Protein AF-A0A3N5HTL4-F1 (afdb_monomer_lite)

Foldseek 3Di:
DDDDPPPPPFPAKDKFKDAAAPQCFRPPPRDHAACADPVFWTDKDFDPVFDKGFQLLLDLVHDYAWMFIKIAGADWDDDPRIITHRMMITGDTLPLRHLVLLLVLLVVLLVLLLVLLLVLCVVVVNNVLSVCLVPDDALVSNLVSLVPPDQPVPGLSSVLSVLSSQSSVCSNVSVSSSNLQSSLVSQCSSPVDPCSSSVSSNVSSVSCCVSSVNDSDDPRDD

Sequence (222 aa):
MPSATGDTGAEQPMRAWKFLDPGRIAPFGGHVWSAPSTSGPGAWVEPAGGVFACRLEDLPWWIRPELWEVELAGPVRMLPTQVAAARGRLLRRVLAWDEAVLRAYGMACAERARDRAVHAFLREDRQGEGDALRRTRSMLELYRTAQGMATDARTPSSNAVGYFAACALRAAQGEGAAAALHAADAVSVATGDPDAFARERQWQAAWIAGRCALSAEPVAVV

Radius of gyration: 21.3 Å; chains: 1; bounding box: 73×36×59 Å

Secondary structure (DSSP, 8-state):
-----------PPEEEEEEEBTTTB-TTT-PBPPPPBTTBPPPPB--TT-EEEB-GGGGGGS--SEEEEEEEESSPEEETTEEEESEEEEEEE-TT--HHHHHHHHHHHHHHHHHHHHHHHHHTT-HHHHHHHHH--SHHHHHHHHHTS---TTSHHHHHHHHHHHHHHHHHTT-HHHHHHHHHHHHHHHH--TTHHHHHHHHHHHHHHHHHT--SS-----

Structure (mmCIF, N/CA/C/O backbone):
data_AF-A0A3N5HTL4-F1
#
_entry.id   AF-A0A3N5HTL4-F1
#
loop_
_atom_site.group_PDB
_atom_site.id
_atom_site.type_symbol
_atom_site.label_atom_id
_atom_site.label_alt_id
_atom_site.label_comp_id
_atom_site.label_asym_id
_atom_site.label_entity_id
_atom_site.label_seq_id
_atom_site.pdbx_PDB_ins_code
_atom_site.Cartn_x
_atom_site.Cartn_y
_atom_site.Cartn_z
_atom_site.occupancy
_atom_site.B_iso_or_equiv
_atom_site.auth_seq_id
_atom_site.auth_comp_id
_atom_site.auth_asym_id
_atom_site.auth_atom_id
_atom_site.pdbx_PDB_model_num
ATOM 1 N N . MET A 1 1 ? 51.965 -23.586 -16.717 1.00 40.78 1 MET A N 1
ATOM 2 C CA . MET A 1 1 ? 50.877 -22.936 -17.477 1.00 40.78 1 MET A CA 1
ATOM 3 C C . MET A 1 1 ? 49.571 -23.649 -17.144 1.00 40.78 1 MET A C 1
ATOM 5 O O . MET A 1 1 ? 49.255 -24.623 -17.816 1.00 40.78 1 MET A O 1
ATOM 9 N N . PRO A 1 2 ? 48.854 -23.274 -16.072 1.00 36.16 2 PRO A N 1
ATOM 10 C CA . PRO A 1 2 ? 47.524 -23.811 -15.829 1.00 36.16 2 PRO A CA 1
ATOM 11 C C . PRO A 1 2 ? 46.512 -23.006 -16.650 1.00 36.16 2 PRO A C 1
ATOM 13 O O . PRO A 1 2 ? 46.427 -21.786 -16.520 1.00 36.16 2 PRO A O 1
ATOM 16 N N . SER A 1 3 ? 45.793 -23.702 -17.527 1.00 38.78 3 SER A N 1
ATOM 17 C CA . SER A 1 3 ? 44.681 -23.146 -18.295 1.00 38.78 3 SER A CA 1
ATOM 18 C C . SER A 1 3 ? 43.528 -22.818 -17.353 1.00 38.78 3 SER A C 1
ATOM 20 O O . SER A 1 3 ? 43.113 -23.655 -16.554 1.00 38.78 3 SER A O 1
ATOM 22 N N . ALA A 1 4 ? 43.036 -21.587 -17.451 1.00 42.69 4 ALA A N 1
ATOM 23 C CA . ALA A 1 4 ? 41.887 -21.095 -16.717 1.00 42.69 4 ALA A CA 1
ATOM 24 C C . ALA A 1 4 ? 40.604 -21.768 -17.226 1.00 42.69 4 ALA A C 1
ATOM 26 O O . ALA A 1 4 ? 40.061 -21.398 -18.263 1.00 42.69 4 ALA A O 1
ATOM 27 N N . THR A 1 5 ? 40.087 -22.728 -16.467 1.00 48.19 5 THR A N 1
ATOM 28 C CA . THR A 1 5 ? 38.648 -23.002 -16.423 1.00 48.19 5 THR A CA 1
ATOM 29 C C . THR A 1 5 ? 37.997 -21.899 -15.593 1.00 48.19 5 THR A C 1
ATOM 31 O O . THR A 1 5 ? 37.831 -22.030 -14.383 1.00 48.19 5 THR A O 1
ATOM 34 N N . GLY A 1 6 ? 37.718 -20.768 -16.241 1.00 38.94 6 GLY A N 1
ATOM 35 C CA . GLY A 1 6 ? 36.879 -19.708 -15.695 1.00 38.94 6 GLY A CA 1
ATOM 36 C C . GLY A 1 6 ? 35.420 -20.070 -15.921 1.00 38.94 6 GLY A C 1
ATOM 37 O O . GLY A 1 6 ? 34.880 -19.824 -16.996 1.00 38.94 6 GLY A O 1
ATOM 38 N N . ASP A 1 7 ? 34.831 -20.699 -14.912 1.00 41.44 7 ASP A N 1
ATOM 39 C CA . ASP A 1 7 ? 33.395 -20.869 -14.726 1.00 41.44 7 ASP A CA 1
ATOM 40 C C . ASP A 1 7 ? 32.661 -19.564 -15.081 1.00 41.44 7 ASP A C 1
ATOM 42 O O . ASP A 1 7 ? 32.698 -18.581 -14.342 1.00 41.44 7 ASP A O 1
ATOM 46 N N . THR A 1 8 ? 32.051 -19.518 -16.267 1.00 43.50 8 THR A N 1
ATOM 47 C CA . THR A 1 8 ? 31.141 -18.434 -16.648 1.00 43.50 8 THR A CA 1
ATOM 48 C C . THR A 1 8 ? 29.758 -18.860 -16.186 1.00 43.50 8 THR A C 1
ATOM 50 O O . THR A 1 8 ? 28.884 -19.168 -16.994 1.00 43.50 8 THR A O 1
ATOM 53 N N . GLY A 1 9 ? 29.584 -18.952 -14.867 1.00 39.31 9 GLY A N 1
ATOM 54 C CA . GLY A 1 9 ? 28.274 -19.091 -14.257 1.00 39.31 9 GLY A CA 1
ATOM 55 C C . GLY A 1 9 ? 27.473 -17.853 -14.629 1.00 39.31 9 GLY A C 1
ATOM 56 O O . GLY A 1 9 ? 27.608 -16.813 -13.992 1.00 39.31 9 GLY A O 1
ATOM 57 N N . ALA A 1 10 ? 26.712 -17.924 -15.722 1.00 48.22 10 ALA A N 1
ATOM 58 C CA . ALA A 1 10 ? 25.805 -16.862 -16.109 1.00 48.22 10 ALA A CA 1
ATOM 59 C C . ALA A 1 10 ? 24.838 -16.664 -14.940 1.00 48.22 10 ALA A C 1
ATOM 61 O O . ALA A 1 10 ? 24.000 -17.530 -14.678 1.00 48.22 10 ALA A O 1
ATOM 62 N N . GLU A 1 11 ? 25.004 -15.569 -14.195 1.00 63.97 11 GLU A N 1
ATOM 63 C CA . GLU A 1 11 ? 24.063 -15.184 -13.149 1.00 63.97 11 GLU A CA 1
ATOM 64 C C . GLU A 1 11 ? 22.675 -15.137 -13.788 1.00 63.97 11 GLU A C 1
ATOM 66 O O . GLU A 1 11 ? 22.417 -14.327 -14.684 1.00 63.97 11 GLU A O 1
ATOM 71 N N . GLN A 1 12 ? 21.809 -16.070 -13.389 1.00 71.88 12 GLN A N 1
ATOM 72 C CA . GLN A 1 12 ? 20.475 -16.163 -13.962 1.00 71.88 12 GLN A CA 1
ATOM 73 C C . GLN A 1 12 ? 19.715 -14.872 -13.647 1.00 71.88 12 GLN A C 1
ATOM 75 O O . GLN A 1 12 ? 19.697 -14.445 -12.487 1.00 71.88 12 GLN A O 1
ATOM 80 N N . PRO A 1 13 ? 19.090 -14.240 -14.654 1.00 83.25 13 PRO A N 1
ATOM 81 C CA . PRO A 1 13 ? 18.329 -13.029 -14.423 1.00 83.25 13 PRO A CA 1
ATOM 82 C C . PRO A 1 13 ? 17.159 -13.303 -13.471 1.00 83.25 13 PRO A C 1
ATOM 84 O O . PRO A 1 13 ? 16.471 -14.320 -13.570 1.00 83.25 13 PRO A O 1
ATOM 8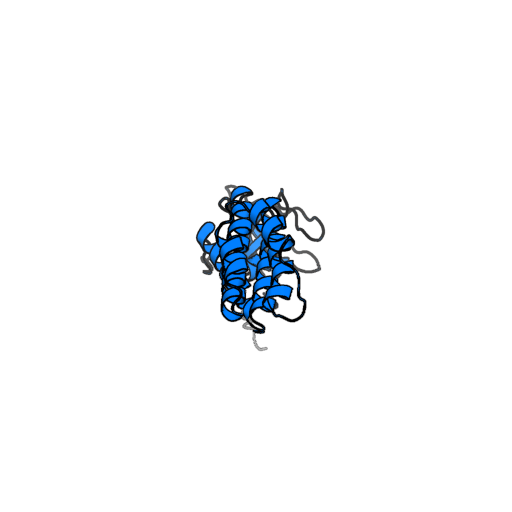7 N N . MET A 1 14 ? 16.921 -12.378 -12.542 1.00 92.88 14 MET A N 1
ATOM 88 C CA . MET A 1 14 ? 15.838 -12.483 -11.565 1.00 92.88 14 MET A CA 1
ATOM 89 C C . MET A 1 14 ? 14.602 -11.734 -12.063 1.00 92.88 14 MET A C 1
ATOM 91 O O . MET A 1 14 ? 14.685 -10.560 -12.428 1.00 92.88 14 MET A O 1
ATOM 95 N N . ARG A 1 15 ? 13.434 -12.381 -12.002 1.00 94.81 15 ARG A N 1
ATOM 96 C CA . ARG A 1 15 ? 12.141 -11.701 -12.168 1.00 94.81 15 ARG A CA 1
ATOM 97 C C . ARG A 1 15 ? 11.717 -11.058 -10.852 1.00 94.81 15 ARG A C 1
ATOM 99 O O . ARG A 1 15 ? 11.824 -11.666 -9.790 1.00 94.81 15 ARG A O 1
ATOM 106 N N . ALA A 1 16 ? 11.248 -9.822 -10.932 1.00 96.62 16 ALA A N 1
ATOM 107 C CA . ALA A 1 16 ? 10.790 -9.038 -9.793 1.00 96.62 16 ALA A CA 1
ATOM 108 C C . ALA A 1 16 ? 9.661 -8.089 -10.217 1.00 96.62 16 ALA A C 1
ATOM 110 O O . ALA A 1 16 ? 9.250 -8.051 -11.380 1.00 96.62 16 ALA A O 1
ATOM 111 N N . TRP A 1 17 ? 9.172 -7.291 -9.273 1.00 97.94 17 TRP A N 1
ATOM 112 C CA . TRP A 1 17 ? 8.108 -6.321 -9.509 1.00 97.94 17 TRP A CA 1
ATOM 113 C C . TRP A 1 17 ? 8.602 -4.896 -9.329 1.00 97.94 17 TRP A C 1
ATOM 115 O O . TRP A 1 17 ? 9.456 -4.625 -8.494 1.00 97.94 17 TRP A O 1
ATOM 125 N N . LYS A 1 18 ? 8.062 -3.950 -10.087 1.00 97.38 18 LYS A N 1
ATOM 126 C CA . LYS A 1 18 ? 8.426 -2.543 -9.951 1.00 97.38 18 LYS A CA 1
ATOM 127 C C . LYS A 1 18 ? 7.205 -1.655 -10.044 1.00 97.38 18 LYS A C 1
ATOM 129 O O . LYS A 1 18 ? 6.473 -1.692 -11.029 1.00 97.38 18 LYS A O 1
ATOM 134 N N . PHE A 1 19 ? 7.042 -0.814 -9.036 1.00 98.06 19 PHE A N 1
ATOM 135 C CA . PHE A 1 19 ? 6.104 0.290 -9.084 1.00 98.06 19 PHE A CA 1
ATOM 136 C C . PHE A 1 19 ? 6.732 1.516 -9.753 1.00 98.06 19 PHE A C 1
ATOM 138 O O . PHE A 1 19 ? 7.886 1.865 -9.484 1.00 98.06 19 PHE A O 1
ATOM 145 N N . LEU A 1 20 ? 5.966 2.155 -10.633 1.00 98.06 20 LEU A N 1
ATOM 146 C CA . LEU A 1 20 ? 6.330 3.349 -11.389 1.00 98.06 20 LEU A CA 1
ATOM 147 C C . LEU A 1 20 ? 5.195 4.375 -11.332 1.00 98.06 20 LEU A C 1
ATOM 149 O O . LEU A 1 20 ? 4.023 4.037 -11.136 1.00 98.06 20 LEU A O 1
ATOM 153 N N . ASP A 1 21 ? 5.557 5.636 -11.529 1.00 97.69 21 ASP A N 1
ATOM 154 C CA . ASP A 1 21 ? 4.596 6.698 -11.803 1.00 97.69 21 ASP A CA 1
ATOM 155 C C . ASP A 1 21 ? 4.042 6.572 -13.235 1.00 97.69 21 ASP A C 1
ATOM 157 O O . ASP A 1 21 ? 4.654 5.895 -14.077 1.00 97.69 21 ASP A O 1
ATOM 161 N N . PRO A 1 22 ? 2.882 7.199 -13.532 1.00 97.12 22 PRO A N 1
ATOM 162 C CA . PRO A 1 22 ? 2.250 7.119 -14.843 1.00 97.12 22 PRO A CA 1
ATOM 163 C C . PRO A 1 22 ? 3.223 7.414 -15.985 1.00 97.12 22 PRO A C 1
ATOM 165 O O . PRO A 1 22 ? 3.941 8.411 -15.966 1.00 97.12 22 PRO A O 1
ATOM 168 N N . GLY A 1 23 ? 3.235 6.540 -16.992 1.00 97.19 23 GLY A N 1
ATOM 169 C CA . GLY A 1 23 ? 4.149 6.665 -18.127 1.00 97.19 23 GLY A CA 1
ATOM 170 C C . GLY A 1 23 ? 5.514 6.006 -17.918 1.00 97.19 23 GLY A C 1
ATOM 171 O O . GLY A 1 23 ? 6.463 6.384 -18.603 1.00 97.19 23 GLY A O 1
ATOM 172 N N . ARG A 1 24 ? 5.609 4.991 -17.044 1.00 97.31 24 ARG A N 1
ATOM 173 C CA . ARG A 1 24 ? 6.841 4.229 -16.749 1.00 97.31 24 ARG A CA 1
ATOM 174 C C . ARG A 1 24 ? 7.949 5.073 -16.119 1.00 97.31 24 ARG A C 1
ATOM 176 O O . ARG A 1 24 ? 9.135 4.857 -16.382 1.00 97.31 24 ARG A O 1
ATOM 183 N N . ILE A 1 25 ? 7.568 6.047 -15.306 1.00 97.69 25 ILE A N 1
ATOM 184 C CA . ILE A 1 25 ? 8.507 6.996 -14.716 1.00 97.69 25 ILE A CA 1
ATOM 185 C C . ILE A 1 25 ? 8.998 6.444 -13.378 1.00 97.69 25 ILE A C 1
ATOM 187 O O . ILE A 1 25 ? 8.207 6.081 -12.507 1.00 97.69 25 ILE A O 1
ATOM 191 N N . ALA A 1 26 ? 10.316 6.355 -13.206 1.00 93.75 26 ALA A N 1
ATOM 192 C CA . ALA A 1 26 ? 10.912 5.978 -11.934 1.00 93.75 26 ALA A CA 1
ATOM 193 C C . ALA A 1 26 ? 10.566 7.036 -10.870 1.00 93.75 26 ALA A C 1
ATOM 195 O O . ALA A 1 26 ? 10.863 8.214 -11.083 1.00 93.75 26 ALA A O 1
ATOM 196 N N . PRO A 1 27 ? 10.002 6.637 -9.712 1.00 88.38 27 PRO A N 1
ATOM 197 C CA . PRO A 1 27 ? 9.523 7.586 -8.703 1.00 88.38 27 PRO A CA 1
ATOM 198 C C . PRO A 1 27 ? 10.649 8.422 -8.087 1.00 88.38 27 PRO A C 1
ATOM 200 O O . PRO A 1 27 ? 10.416 9.512 -7.572 1.00 88.38 27 PRO A O 1
ATOM 203 N N . PHE A 1 28 ? 11.883 7.922 -8.174 1.00 85.62 28 PHE A N 1
ATOM 204 C CA . PHE A 1 28 ? 13.094 8.641 -7.811 1.00 85.62 28 PHE A CA 1
ATOM 205 C C . PHE A 1 28 ? 13.915 8.887 -9.077 1.00 85.62 28 PHE A C 1
ATOM 207 O O . PHE A 1 28 ? 14.184 7.962 -9.844 1.00 85.62 28 PHE A O 1
ATOM 214 N N . GLY A 1 29 ? 14.292 10.144 -9.308 1.00 82.62 29 GLY A N 1
ATOM 215 C CA . GLY A 1 29 ? 15.116 10.555 -10.449 1.00 82.62 29 GLY A CA 1
ATOM 216 C C . GLY A 1 29 ? 14.370 10.746 -11.775 1.00 82.62 29 GLY A C 1
ATOM 217 O O . GLY A 1 29 ? 14.971 11.252 -12.715 1.00 82.62 29 GLY A O 1
ATOM 218 N N . GLY A 1 30 ? 13.086 10.377 -11.877 1.00 89.50 30 GLY A N 1
ATOM 219 C CA . GLY A 1 30 ? 12.241 10.707 -13.034 1.00 89.50 30 GLY A CA 1
ATOM 220 C C . GLY A 1 30 ? 12.604 9.988 -14.340 1.00 89.50 30 GLY A C 1
ATOM 221 O O . GLY A 1 30 ? 12.120 10.364 -15.405 1.00 89.50 30 GLY A O 1
ATOM 222 N N . HIS A 1 31 ? 13.455 8.960 -14.286 1.00 92.88 31 HIS A N 1
ATOM 223 C CA . HIS A 1 31 ? 13.869 8.216 -15.473 1.00 92.88 31 HIS A CA 1
ATOM 224 C C . HIS A 1 31 ? 12.683 7.483 -16.113 1.00 92.88 31 HIS A C 1
ATOM 226 O O . HIS A 1 31 ? 11.993 6.711 -15.444 1.00 92.88 31 HIS A O 1
ATOM 232 N N . VAL A 1 32 ? 12.476 7.685 -17.414 1.00 96.69 32 VAL A N 1
ATOM 233 C CA . VAL A 1 32 ? 11.422 7.014 -18.181 1.00 96.69 32 VAL A CA 1
ATOM 234 C C . VAL A 1 32 ? 11.943 5.678 -18.691 1.00 96.69 32 VAL A C 1
ATOM 236 O O . VAL A 1 32 ? 12.852 5.630 -19.516 1.00 96.69 32 VAL A O 1
ATOM 239 N N . TRP A 1 33 ? 11.345 4.584 -18.233 1.00 97.25 33 TRP A N 1
ATOM 240 C CA . TRP A 1 33 ? 11.730 3.252 -18.676 1.00 97.25 33 TRP A CA 1
ATOM 241 C C . TRP A 1 33 ? 11.218 2.964 -20.090 1.00 97.25 33 TRP A C 1
ATOM 243 O O . TRP A 1 33 ? 10.085 3.303 -20.460 1.00 97.25 33 TRP A O 1
ATOM 253 N N . SER A 1 34 ? 12.053 2.273 -20.867 1.00 96.44 34 SER A N 1
ATOM 254 C CA . SER A 1 34 ? 11.677 1.782 -22.191 1.00 96.44 34 SER A CA 1
ATOM 255 C C . SER A 1 34 ? 10.550 0.758 -22.068 1.00 96.44 34 SER A C 1
ATOM 257 O O . SER A 1 34 ? 10.656 -0.207 -21.309 1.00 96.44 34 SER A O 1
ATOM 259 N N . ALA A 1 35 ? 9.460 0.976 -22.804 1.00 93.50 35 ALA A N 1
ATOM 260 C CA . ALA A 1 35 ? 8.343 0.043 -22.833 1.00 93.50 35 ALA A CA 1
ATOM 261 C C . ALA A 1 35 ? 8.744 -1.262 -23.546 1.00 93.50 35 ALA A C 1
ATOM 263 O O . ALA A 1 35 ? 9.518 -1.206 -24.505 1.00 93.50 35 ALA A O 1
ATOM 264 N N . PRO A 1 36 ? 8.203 -2.417 -23.126 1.00 95.06 36 PRO A N 1
ATOM 265 C CA . PRO A 1 36 ? 8.249 -3.619 -23.946 1.00 95.06 36 PRO A CA 1
ATOM 266 C C . PRO A 1 36 ? 7.430 -3.416 -25.228 1.00 95.06 36 PRO A C 1
ATOM 268 O O . PRO A 1 36 ? 6.462 -2.648 -25.252 1.00 95.06 36 PRO A O 1
ATOM 271 N N . SER A 1 37 ? 7.815 -4.116 -26.288 1.00 92.06 37 SER A N 1
ATOM 272 C CA . SER A 1 37 ? 7.103 -4.165 -27.563 1.00 92.06 37 SER A CA 1
ATOM 273 C C . SER A 1 37 ? 6.461 -5.541 -27.759 1.00 92.06 37 SER A C 1
ATOM 275 O O . SER A 1 37 ? 6.678 -6.477 -26.992 1.00 92.06 37 SER A O 1
ATOM 277 N N . THR A 1 38 ? 5.708 -5.704 -28.847 1.00 86.44 38 THR A N 1
ATOM 278 C CA . THR A 1 38 ? 5.240 -7.028 -29.288 1.00 86.44 38 THR A CA 1
ATOM 279 C C . THR A 1 38 ? 6.388 -7.982 -29.628 1.00 86.44 38 THR A C 1
ATOM 281 O O . THR A 1 38 ? 6.180 -9.190 -29.658 1.00 86.44 38 THR A O 1
ATOM 284 N N . SER A 1 39 ? 7.585 -7.453 -29.899 1.00 85.50 39 SER A N 1
ATOM 285 C CA . SER A 1 39 ? 8.780 -8.222 -30.249 1.00 85.50 39 SER A CA 1
ATOM 286 C C . SER A 1 39 ? 9.688 -8.537 -29.059 1.00 85.50 39 SER A C 1
ATOM 288 O O . SER A 1 39 ? 10.664 -9.261 -29.241 1.00 85.50 39 SER A O 1
ATOM 290 N N . GLY A 1 40 ? 9.393 -8.034 -27.854 1.00 92.62 40 GLY A N 1
ATOM 291 C CA . GLY A 1 40 ? 10.130 -8.425 -26.657 1.00 92.62 40 GLY A CA 1
ATOM 292 C C . GLY A 1 40 ? 10.163 -7.395 -25.524 1.00 92.62 40 GLY A C 1
ATOM 293 O O . GLY A 1 40 ? 9.456 -6.385 -25.553 1.00 92.62 40 GLY A O 1
ATOM 294 N N . PRO A 1 41 ? 10.996 -7.661 -24.502 1.00 96.12 41 PRO A N 1
ATOM 295 C CA . PRO A 1 41 ? 11.207 -6.773 -23.363 1.00 96.12 41 PRO A CA 1
ATOM 296 C C . PRO A 1 41 ? 11.676 -5.367 -23.750 1.00 96.12 41 PRO A C 1
ATOM 298 O O . PRO A 1 41 ? 12.250 -5.156 -24.818 1.00 96.12 41 PRO A O 1
ATOM 301 N N . GLY A 1 42 ? 11.508 -4.416 -22.831 1.00 96.62 42 GLY A N 1
ATOM 302 C CA . GLY A 1 42 ? 12.097 -3.085 -22.964 1.00 96.62 42 GLY A CA 1
ATOM 303 C C . GLY A 1 42 ? 13.631 -3.118 -22.967 1.00 96.62 42 GLY A C 1
ATOM 304 O O . GLY A 1 42 ? 14.261 -4.125 -22.635 1.00 96.62 42 GLY A O 1
ATOM 305 N N . ALA A 1 43 ? 14.254 -1.992 -23.316 1.00 96.81 43 ALA A N 1
ATOM 306 C CA . ALA A 1 43 ? 15.705 -1.855 -23.229 1.00 96.81 43 ALA A CA 1
ATOM 307 C C . ALA A 1 43 ? 16.198 -1.964 -21.775 1.00 96.81 43 ALA A C 1
ATOM 309 O O . ALA A 1 43 ? 15.524 -1.518 -20.840 1.00 96.81 43 ALA A O 1
ATOM 310 N N . TRP A 1 44 ? 17.390 -2.537 -21.603 1.00 96.44 44 TRP A N 1
ATOM 311 C CA . TRP A 1 44 ? 18.097 -2.535 -20.324 1.00 96.44 44 TRP A CA 1
ATOM 312 C C . TRP A 1 44 ? 18.442 -1.109 -19.899 1.00 96.44 44 TRP A C 1
ATOM 314 O O . TRP A 1 44 ? 18.906 -0.307 -20.708 1.00 96.44 44 TRP A O 1
ATOM 324 N N . VAL A 1 45 ? 18.253 -0.822 -18.615 1.00 95.00 45 VAL A N 1
ATOM 325 C CA . VAL A 1 45 ? 18.706 0.408 -17.967 1.00 95.00 45 VAL A CA 1
ATOM 326 C C . VAL A 1 45 ? 19.711 0.060 -16.876 1.00 95.00 45 VAL A C 1
ATOM 328 O O . VAL A 1 45 ? 19.503 -0.889 -16.120 1.00 95.00 45 VAL A O 1
ATOM 331 N N . GLU A 1 46 ? 20.791 0.833 -16.796 1.00 95.12 46 GLU A N 1
ATOM 332 C CA . GLU A 1 46 ? 21.912 0.619 -15.872 1.00 95.12 46 GLU A CA 1
ATOM 333 C C . GLU A 1 46 ? 22.337 1.962 -15.256 1.00 95.12 46 GLU A C 1
ATOM 335 O O . GLU A 1 46 ? 23.315 2.583 -15.674 1.00 95.12 46 GLU A O 1
ATOM 340 N N . PRO A 1 47 ? 21.540 2.504 -14.323 1.00 91.75 47 PRO A N 1
ATOM 341 C CA . PRO A 1 47 ? 21.889 3.742 -13.640 1.00 91.75 47 PRO A CA 1
ATOM 342 C C . PRO A 1 47 ? 23.054 3.510 -12.665 1.00 91.75 47 PRO A C 1
ATOM 344 O O . PRO A 1 47 ? 23.178 2.438 -12.081 1.00 91.75 47 PRO A O 1
ATOM 347 N N . ALA A 1 48 ? 23.857 4.545 -12.395 1.00 88.38 48 ALA A N 1
ATOM 348 C CA . ALA A 1 48 ? 25.027 4.448 -11.509 1.00 88.38 48 ALA A CA 1
ATOM 349 C C . ALA A 1 48 ? 24.710 3.943 -10.081 1.00 88.38 48 ALA A C 1
ATOM 351 O O . ALA A 1 48 ? 25.561 3.342 -9.434 1.00 88.38 48 ALA A O 1
ATOM 352 N N . GLY A 1 49 ? 23.486 4.174 -9.586 1.00 88.31 49 GLY A N 1
ATOM 353 C CA . GLY A 1 49 ? 23.013 3.681 -8.283 1.00 88.31 49 GLY A CA 1
ATOM 354 C C . GLY A 1 49 ? 22.383 2.282 -8.309 1.00 88.31 49 GLY A C 1
ATOM 355 O O . GLY A 1 49 ? 21.944 1.797 -7.266 1.00 88.31 49 GLY A O 1
ATOM 356 N N . GLY A 1 50 ? 22.318 1.647 -9.481 1.00 92.81 50 GLY A N 1
ATOM 357 C CA . GLY A 1 50 ? 21.629 0.383 -9.708 1.00 92.81 50 GLY A CA 1
ATOM 358 C C . GLY A 1 50 ? 20.108 0.512 -9.834 1.00 92.81 50 GLY A C 1
ATOM 359 O O . GLY A 1 50 ? 19.495 1.561 -9.616 1.00 92.81 50 GLY A O 1
ATOM 360 N N . VAL A 1 51 ? 19.485 -0.597 -10.215 1.00 95.31 51 VAL A N 1
ATOM 361 C CA . VAL A 1 51 ? 18.036 -0.754 -10.310 1.00 95.31 51 VAL A CA 1
ATOM 362 C C . VAL A 1 51 ? 17.495 -1.348 -9.020 1.00 95.31 51 VAL A C 1
ATOM 364 O O . VAL A 1 51 ? 17.961 -2.390 -8.572 1.00 95.31 51 VAL A O 1
ATOM 367 N N . PHE A 1 52 ? 16.443 -0.727 -8.485 1.00 95.94 52 PHE A N 1
ATOM 368 C CA . PHE A 1 52 ? 15.659 -1.261 -7.372 1.00 95.94 52 PHE A CA 1
ATOM 369 C C . PHE A 1 52 ? 14.323 -1.823 -7.853 1.00 95.94 52 PHE A C 1
ATOM 371 O O . PHE A 1 52 ? 13.661 -1.218 -8.706 1.00 95.94 52 PHE A O 1
ATOM 378 N N . ALA A 1 53 ? 13.917 -2.950 -7.286 1.00 96.88 53 ALA A N 1
ATOM 379 C CA . ALA A 1 53 ? 12.637 -3.606 -7.526 1.00 96.88 53 ALA A CA 1
ATOM 380 C C . ALA A 1 53 ? 12.140 -4.264 -6.228 1.00 96.88 53 ALA A C 1
ATOM 382 O O . ALA A 1 53 ? 12.769 -4.155 -5.179 1.00 96.88 53 ALA A O 1
ATOM 383 N N . CYS A 1 54 ? 11.005 -4.939 -6.289 1.00 97.12 54 CYS A N 1
ATOM 384 C CA . CYS A 1 54 ? 10.311 -5.526 -5.157 1.00 97.12 54 CYS A CA 1
ATOM 385 C C . CYS A 1 54 ? 10.218 -7.040 -5.342 1.00 97.12 54 CYS A C 1
ATOM 387 O O . CYS A 1 54 ? 9.860 -7.517 -6.426 1.00 97.12 54 CYS A O 1
ATOM 389 N N . ARG A 1 55 ? 10.450 -7.788 -4.260 1.00 95.62 55 ARG A N 1
ATOM 390 C CA . ARG A 1 55 ? 9.836 -9.114 -4.115 1.00 95.62 55 ARG A CA 1
ATOM 391 C C . ARG A 1 55 ? 8.328 -8.944 -3.933 1.00 95.62 55 ARG A C 1
ATOM 393 O O . ARG A 1 55 ? 7.832 -7.832 -3.737 1.00 95.62 55 ARG A O 1
ATOM 400 N N . LEU A 1 56 ? 7.585 -10.044 -3.984 1.00 95.38 56 LEU A N 1
ATOM 401 C CA . LEU A 1 56 ? 6.140 -10.005 -3.767 1.00 95.38 56 LEU A CA 1
ATOM 402 C C . LEU A 1 56 ? 5.814 -9.466 -2.363 1.00 95.38 56 LEU A C 1
ATOM 404 O O . LEU A 1 56 ? 4.968 -8.583 -2.240 1.00 95.38 56 LEU A O 1
ATOM 408 N N . GLU A 1 57 ? 6.544 -9.902 -1.329 1.00 95.94 57 GLU A N 1
ATOM 409 C CA . GLU A 1 57 ? 6.378 -9.412 0.047 1.00 95.94 57 GLU A CA 1
ATOM 410 C C . GLU A 1 57 ? 6.730 -7.925 0.235 1.00 95.94 57 GLU A C 1
ATOM 412 O O . GLU A 1 57 ? 6.276 -7.296 1.191 1.00 95.94 57 GLU A O 1
ATOM 417 N N . ASP A 1 58 ? 7.497 -7.344 -0.691 1.00 97.44 58 ASP A N 1
ATOM 418 C CA . ASP A 1 58 ? 7.955 -5.956 -0.618 1.00 97.44 58 ASP A CA 1
ATOM 419 C C . ASP A 1 58 ? 6.974 -4.957 -1.251 1.00 97.44 58 ASP A C 1
ATOM 421 O O . ASP A 1 58 ? 7.095 -3.750 -1.034 1.00 97.44 58 ASP A O 1
ATOM 425 N N . LEU A 1 59 ? 6.002 -5.427 -2.043 1.00 97.88 59 LEU A N 1
ATOM 426 C CA . LEU A 1 59 ? 5.081 -4.570 -2.804 1.00 97.88 59 LEU A CA 1
ATOM 427 C C . LEU A 1 59 ? 4.434 -3.439 -1.973 1.00 97.88 59 LEU A C 1
ATOM 429 O O . LEU A 1 59 ? 4.416 -2.301 -2.453 1.00 97.88 59 LEU A O 1
ATOM 433 N N . PRO A 1 60 ? 3.951 -3.672 -0.733 1.00 98.19 60 PRO A N 1
ATOM 434 C CA . PRO A 1 60 ? 3.267 -2.643 0.056 1.00 98.19 60 PRO A CA 1
ATOM 435 C C . PRO A 1 60 ? 4.129 -1.439 0.446 1.00 98.19 60 PRO A C 1
ATOM 437 O O . PRO A 1 60 ? 3.583 -0.411 0.853 1.00 98.19 60 PRO A O 1
ATOM 440 N N . TRP A 1 61 ? 5.455 -1.550 0.341 1.00 96.94 61 TRP A N 1
ATOM 441 C CA . TRP A 1 61 ? 6.390 -0.469 0.659 1.00 96.94 61 TRP A CA 1
ATOM 442 C C . TRP A 1 61 ? 6.524 0.560 -0.463 1.00 96.94 61 TRP A C 1
ATOM 444 O O . TRP A 1 61 ? 6.900 1.700 -0.202 1.00 96.94 61 TRP A O 1
ATOM 454 N N . TRP A 1 62 ? 6.204 0.175 -1.700 1.00 96.88 62 TRP A N 1
ATOM 455 C CA . TRP A 1 62 ? 6.577 0.940 -2.894 1.00 96.88 62 TRP A CA 1
ATOM 456 C C . TRP A 1 62 ? 5.396 1.308 -3.784 1.00 96.88 62 TRP A C 1
ATOM 458 O O . TRP A 1 62 ? 5.605 1.652 -4.938 1.00 96.88 62 TRP A O 1
ATOM 468 N N . ILE A 1 63 ? 4.166 1.238 -3.278 1.00 97.62 63 ILE A N 1
ATOM 469 C CA . ILE A 1 63 ? 2.939 1.434 -4.060 1.00 97.62 63 ILE A CA 1
ATOM 470 C C . ILE A 1 63 ? 2.975 2.722 -4.902 1.00 97.62 63 ILE A C 1
ATOM 472 O O . ILE A 1 63 ? 3.113 3.824 -4.367 1.00 97.62 63 ILE A O 1
ATOM 476 N N . ARG A 1 64 ? 2.773 2.578 -6.219 1.00 97.31 64 ARG A N 1
ATOM 477 C CA . ARG A 1 64 ? 2.569 3.666 -7.197 1.00 97.31 64 ARG A CA 1
ATOM 478 C C . ARG A 1 64 ? 1.467 3.291 -8.205 1.00 97.31 64 ARG A C 1
ATOM 480 O O . ARG A 1 64 ? 1.005 2.145 -8.197 1.00 97.31 64 ARG A O 1
ATOM 487 N N . PRO A 1 65 ? 1.011 4.228 -9.061 1.00 97.31 65 PRO A N 1
ATOM 488 C CA . PRO A 1 65 ? -0.084 3.969 -9.998 1.00 97.31 65 PRO A CA 1
ATOM 489 C C . PRO A 1 65 ? 0.173 2.859 -11.025 1.00 97.31 65 PRO A C 1
ATOM 491 O O . PRO A 1 65 ? -0.782 2.233 -11.473 1.00 97.31 65 PRO A O 1
ATOM 494 N N . GLU A 1 66 ? 1.423 2.590 -11.411 1.00 98.12 66 GLU A N 1
ATOM 495 C CA . GLU A 1 66 ? 1.739 1.514 -12.355 1.00 98.12 66 GLU A CA 1
ATOM 496 C C . GLU A 1 66 ? 2.551 0.405 -11.693 1.00 98.12 66 GLU A C 1
ATOM 498 O O . GLU A 1 66 ? 3.589 0.676 -11.099 1.00 98.12 66 GLU A O 1
ATOM 503 N N . LEU A 1 67 ? 2.127 -0.849 -11.865 1.00 98.56 67 LEU A N 1
ATOM 504 C CA . LEU A 1 67 ? 2.887 -2.033 -11.472 1.00 98.56 67 LEU A CA 1
ATOM 505 C C . LEU A 1 67 ? 3.401 -2.758 -12.716 1.00 98.56 67 LEU A C 1
ATOM 507 O O . LEU A 1 67 ? 2.653 -3.018 -13.663 1.00 98.56 67 LEU A O 1
ATOM 511 N N . TRP A 1 68 ? 4.680 -3.102 -12.701 1.00 98.25 68 TRP A N 1
ATOM 512 C CA . TRP A 1 68 ? 5.376 -3.737 -13.807 1.00 98.25 68 TRP A CA 1
ATOM 513 C C . TRP A 1 68 ? 6.093 -4.993 -13.352 1.00 98.25 68 TRP A C 1
ATOM 515 O O . TRP A 1 68 ? 6.667 -5.035 -12.266 1.00 98.25 68 TRP A O 1
ATOM 525 N N . GLU A 1 69 ? 6.104 -5.992 -14.223 1.00 97.56 69 GLU A N 1
ATOM 526 C CA . GLU A 1 69 ? 7.081 -7.063 -14.145 1.00 97.56 69 GLU A CA 1
ATOM 527 C C . GLU A 1 69 ? 8.409 -6.585 -14.715 1.00 97.56 69 GLU A C 1
ATOM 529 O O . GLU A 1 69 ? 8.442 -5.974 -15.792 1.00 97.56 69 GLU A O 1
ATOM 534 N N . VAL A 1 70 ? 9.497 -6.885 -14.014 1.00 97.12 70 VAL A N 1
ATOM 535 C CA . VAL A 1 70 ? 10.846 -6.524 -14.434 1.00 97.12 70 VAL A CA 1
ATOM 536 C C . VAL A 1 70 ? 11.776 -7.718 -14.386 1.00 97.12 70 VAL A C 1
ATOM 538 O O . VAL A 1 70 ? 11.610 -8.635 -13.585 1.00 97.12 70 VAL A O 1
ATOM 541 N N . GLU A 1 71 ? 12.777 -7.666 -15.247 1.00 96.56 71 GLU A N 1
ATOM 542 C CA . GLU A 1 71 ? 13.924 -8.556 -15.204 1.00 96.56 71 GLU A CA 1
ATOM 543 C C . GLU A 1 71 ? 15.128 -7.781 -14.678 1.00 96.56 71 GLU A C 1
ATOM 545 O O . GLU A 1 71 ? 15.355 -6.641 -15.091 1.00 96.56 71 GLU A O 1
ATOM 550 N N . LEU A 1 72 ? 15.880 -8.394 -13.769 1.00 96.38 72 LEU A N 1
ATOM 551 C CA . LEU A 1 72 ? 17.099 -7.867 -13.168 1.00 96.38 72 LEU A CA 1
ATOM 552 C C . LEU A 1 72 ? 18.287 -8.731 -13.580 1.00 96.38 72 LEU A C 1
ATOM 554 O O . LEU A 1 72 ? 18.168 -9.953 -13.634 1.00 96.38 72 LEU A O 1
ATOM 558 N N . ALA A 1 73 ? 19.433 -8.104 -13.833 1.00 94.38 73 ALA A N 1
ATOM 559 C CA . ALA A 1 73 ? 20.657 -8.814 -14.188 1.00 94.38 73 ALA A CA 1
ATOM 560 C C . ALA A 1 73 ? 21.891 -8.232 -13.491 1.00 94.38 73 ALA A C 1
ATOM 562 O O . ALA A 1 73 ? 21.935 -7.046 -13.137 1.00 94.38 73 ALA A O 1
ATOM 563 N N . GLY A 1 74 ? 22.902 -9.091 -13.353 1.00 89.88 74 GLY A N 1
ATOM 564 C CA . GLY A 1 74 ? 24.055 -8.875 -12.487 1.00 89.88 74 GLY A CA 1
ATOM 565 C C . GLY A 1 74 ? 23.760 -9.276 -11.036 1.00 89.88 74 GLY A C 1
ATOM 566 O O . GLY A 1 74 ? 22.652 -9.744 -10.745 1.00 89.88 74 GLY A O 1
ATOM 567 N N . PRO A 1 75 ? 24.705 -9.030 -10.111 1.00 90.88 75 PRO A N 1
ATOM 568 C CA . PRO A 1 75 ? 24.565 -9.465 -8.731 1.00 90.88 75 PRO A CA 1
ATOM 569 C C . PRO A 1 75 ? 23.329 -8.847 -8.078 1.00 90.88 75 PRO A C 1
ATOM 571 O O . PRO A 1 75 ? 23.225 -7.622 -7.939 1.00 90.88 75 PRO A O 1
ATOM 574 N N . VAL A 1 76 ? 22.391 -9.699 -7.661 1.00 93.19 76 VAL A N 1
ATOM 575 C CA . VAL A 1 76 ? 21.174 -9.263 -6.974 1.00 93.19 76 VAL A CA 1
ATOM 576 C C . VAL A 1 76 ? 21.409 -9.237 -5.470 1.00 93.19 76 VAL A C 1
ATOM 578 O O . VAL A 1 76 ? 21.749 -10.243 -4.850 1.00 93.19 76 VAL A O 1
ATOM 581 N N . ARG A 1 77 ? 21.177 -8.076 -4.861 1.00 94.88 77 ARG A N 1
ATOM 582 C CA . ARG A 1 77 ? 21.220 -7.883 -3.412 1.00 94.88 77 ARG A CA 1
ATOM 583 C C . ARG A 1 77 ? 19.809 -7.835 -2.851 1.00 94.88 77 ARG A C 1
ATOM 585 O O . ARG A 1 77 ? 19.005 -6.995 -3.256 1.00 94.88 77 ARG A O 1
ATOM 592 N N . MET A 1 78 ? 19.548 -8.689 -1.870 1.00 94.69 78 MET A N 1
ATOM 593 C CA . MET A 1 78 ? 18.331 -8.643 -1.064 1.00 94.69 78 MET A CA 1
ATOM 594 C C . MET A 1 78 ? 18.485 -7.558 0.005 1.00 94.69 78 ME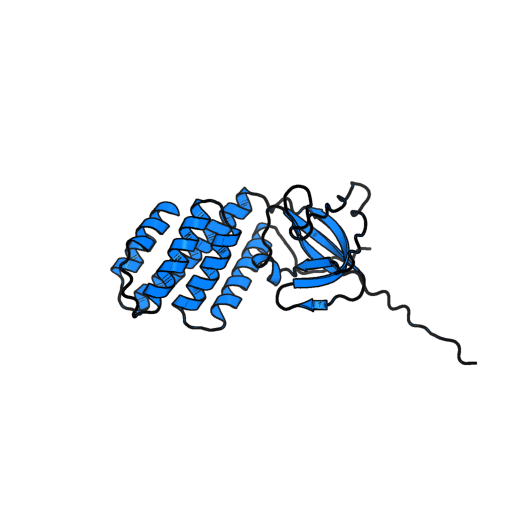T A C 1
ATOM 596 O O . MET A 1 78 ? 19.445 -7.573 0.776 1.00 94.69 78 MET A O 1
ATOM 600 N N . LEU A 1 79 ? 17.565 -6.599 0.036 1.00 95.44 79 LEU A N 1
ATOM 601 C CA . LEU A 1 79 ? 17.483 -5.547 1.050 1.00 95.44 79 LEU A CA 1
ATOM 602 C C . LEU A 1 79 ? 16.217 -5.771 1.899 1.00 95.44 79 LEU A C 1
ATOM 604 O O . LEU A 1 79 ? 15.353 -6.553 1.503 1.00 95.44 79 LEU A O 1
ATOM 608 N N . PRO A 1 80 ? 16.068 -5.109 3.063 1.00 94.94 80 PRO A N 1
ATOM 609 C CA . PRO A 1 80 ? 14.952 -5.389 3.969 1.00 94.94 80 PRO A CA 1
ATOM 610 C C . PRO A 1 80 ? 13.563 -5.269 3.331 1.00 94.94 80 PRO A C 1
ATOM 612 O O . PRO A 1 80 ? 12.684 -6.063 3.649 1.00 94.94 80 PRO A O 1
ATOM 615 N N . THR A 1 81 ? 13.378 -4.308 2.423 1.00 95.50 81 THR A N 1
ATOM 616 C CA . THR A 1 81 ? 12.080 -3.991 1.803 1.00 95.50 81 THR A CA 1
ATOM 617 C C . THR A 1 81 ? 12.139 -3.916 0.278 1.00 95.50 81 THR A C 1
ATOM 619 O O . THR A 1 81 ? 11.233 -3.364 -0.336 1.00 95.50 81 THR A O 1
ATOM 622 N N . GLN A 1 82 ? 13.222 -4.378 -0.352 1.00 95.81 82 GLN A N 1
ATOM 623 C CA . GLN A 1 82 ? 13.41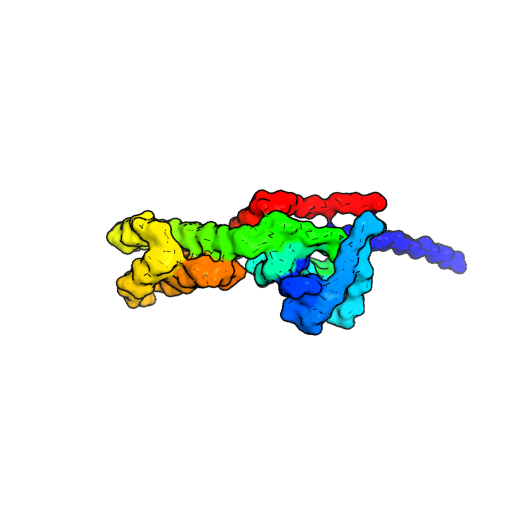1 -4.309 -1.805 1.00 95.81 82 GLN A CA 1
ATOM 624 C C . GLN A 1 82 ? 14.562 -5.217 -2.256 1.00 95.81 82 GLN A C 1
ATOM 626 O O . GLN A 1 82 ? 15.318 -5.743 -1.444 1.00 95.81 82 GLN A O 1
ATOM 631 N N . VAL A 1 83 ? 14.762 -5.327 -3.564 1.00 96.19 83 VAL A N 1
ATOM 632 C CA . VAL A 1 83 ? 15.948 -5.936 -4.176 1.00 96.19 83 VAL A CA 1
ATOM 633 C C . VAL A 1 83 ? 16.670 -4.926 -5.050 1.00 96.19 83 VAL A C 1
ATOM 635 O O . VAL A 1 83 ? 16.049 -4.009 -5.588 1.00 96.19 83 VAL A O 1
ATOM 638 N N . ALA A 1 84 ? 17.984 -5.081 -5.183 1.00 96.19 84 ALA A N 1
ATOM 639 C CA . ALA A 1 84 ? 18.824 -4.208 -5.993 1.00 96.19 84 ALA A CA 1
ATOM 640 C C . ALA A 1 84 ? 19.708 -5.015 -6.947 1.00 96.19 84 ALA A C 1
ATOM 642 O O . ALA A 1 84 ? 20.290 -6.013 -6.534 1.00 96.19 84 ALA A O 1
ATOM 643 N N . ALA A 1 85 ? 19.859 -4.552 -8.184 1.00 96.25 85 ALA A N 1
ATOM 644 C CA . ALA A 1 85 ? 20.753 -5.128 -9.189 1.00 96.25 85 ALA A CA 1
ATOM 645 C C . ALA A 1 85 ? 21.467 -4.020 -9.976 1.00 96.25 85 ALA A C 1
ATOM 647 O O . ALA A 1 85 ? 21.087 -2.852 -9.884 1.00 96.25 85 ALA A O 1
ATOM 648 N N . ALA A 1 86 ? 22.488 -4.367 -10.761 1.00 95.69 86 ALA A N 1
ATOM 649 C CA . ALA A 1 86 ? 23.194 -3.391 -11.596 1.00 95.69 86 ALA A CA 1
ATOM 650 C C . ALA A 1 86 ? 22.271 -2.805 -12.675 1.00 95.69 86 ALA A C 1
ATOM 652 O O . ALA A 1 86 ? 22.198 -1.589 -12.854 1.00 95.69 86 ALA A O 1
ATOM 653 N N . ARG A 1 87 ? 21.497 -3.670 -13.339 1.00 96.12 87 ARG A N 1
ATOM 654 C CA . ARG A 1 87 ? 20.613 -3.282 -14.438 1.00 96.12 87 ARG A CA 1
ATOM 655 C C . ARG A 1 87 ? 19.274 -4.003 -14.402 1.00 96.12 87 ARG A C 1
ATOM 657 O O . ARG A 1 87 ? 19.139 -5.068 -13.799 1.00 96.12 87 ARG A O 1
ATOM 664 N N . GLY A 1 88 ? 18.293 -3.432 -15.092 1.00 96.88 88 GLY A N 1
ATOM 665 C CA . GLY A 1 88 ? 16.951 -3.994 -15.207 1.00 96.88 88 GLY A CA 1
ATOM 666 C C . GLY A 1 88 ? 16.254 -3.617 -16.509 1.00 96.88 88 GLY A C 1
ATOM 667 O O . GLY A 1 88 ? 16.662 -2.669 -17.173 1.00 96.88 88 GLY A O 1
ATOM 668 N N . ARG A 1 89 ? 15.182 -4.325 -16.868 1.00 97.69 89 ARG A N 1
ATOM 669 C CA . ARG A 1 89 ? 14.277 -3.936 -17.966 1.00 97.69 89 ARG A CA 1
ATOM 670 C C . ARG A 1 89 ? 12.826 -4.294 -17.670 1.00 97.69 89 ARG A C 1
ATOM 672 O O . ARG A 1 89 ? 12.556 -5.221 -16.910 1.00 97.69 89 ARG A O 1
ATOM 679 N N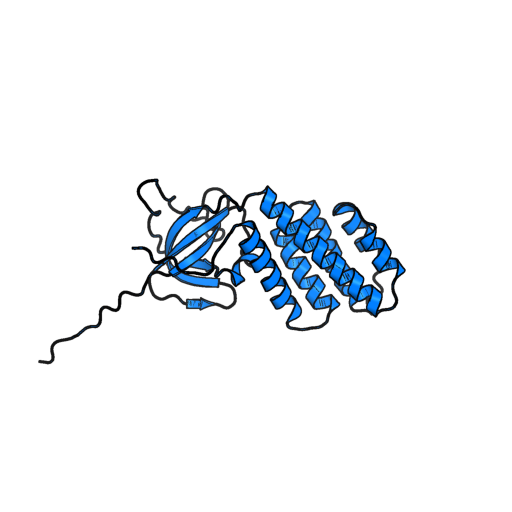 . LEU A 1 90 ? 11.891 -3.564 -18.281 1.00 98.06 90 LEU A N 1
ATOM 680 C CA . LEU A 1 90 ? 10.463 -3.876 -18.182 1.00 98.06 90 LEU A CA 1
ATOM 681 C C . LEU A 1 90 ? 10.124 -5.084 -19.056 1.00 98.06 90 LEU A C 1
ATOM 683 O O . LEU A 1 90 ? 10.477 -5.112 -20.235 1.00 98.06 90 LEU A O 1
ATOM 687 N N . LEU A 1 91 ? 9.388 -6.039 -18.493 1.00 96.69 91 LEU A N 1
ATOM 688 C CA . LEU A 1 91 ? 8.859 -7.187 -19.228 1.00 96.69 91 LEU A CA 1
ATOM 689 C C . LEU A 1 91 ? 7.414 -6.941 -19.662 1.00 96.69 91 LEU A C 1
ATOM 691 O O . LEU A 1 91 ? 7.096 -7.032 -20.844 1.00 96.69 91 LEU A O 1
ATOM 695 N N . ARG A 1 92 ? 6.532 -6.598 -18.715 1.00 95.88 92 ARG A N 1
ATOM 696 C CA . ARG A 1 92 ? 5.114 -6.315 -18.990 1.00 95.88 92 ARG A CA 1
ATOM 697 C C . ARG A 1 92 ? 4.479 -5.449 -17.911 1.00 95.88 92 ARG A C 1
ATOM 699 O O . ARG A 1 92 ? 4.896 -5.480 -16.754 1.00 95.88 92 ARG A O 1
ATOM 706 N N . ARG A 1 93 ? 3.415 -4.731 -18.276 1.00 97.38 93 ARG A N 1
ATOM 707 C CA . ARG A 1 93 ? 2.552 -4.033 -17.315 1.00 97.38 93 ARG A CA 1
ATOM 708 C C . ARG A 1 93 ? 1.583 -5.023 -16.677 1.00 97.38 93 ARG A C 1
ATOM 710 O O . ARG A 1 93 ? 0.967 -5.829 -17.374 1.00 97.38 93 ARG A O 1
ATOM 717 N N . VAL A 1 94 ? 1.399 -4.931 -15.367 1.00 97.75 94 VAL A N 1
ATOM 718 C CA . VAL A 1 94 ? 0.334 -5.640 -14.654 1.00 97.75 94 VAL A CA 1
ATOM 719 C C . VAL A 1 94 ? -0.942 -4.813 -14.790 1.00 97.75 94 VAL A C 1
ATOM 721 O O . VAL A 1 94 ? -1.206 -3.925 -13.991 1.00 97.75 94 VAL A O 1
ATOM 724 N N . LEU A 1 95 ? -1.727 -5.075 -15.838 1.00 97.38 95 LEU A N 1
ATOM 725 C CA . LEU A 1 95 ? -2.946 -4.304 -16.130 1.00 97.38 95 LEU A CA 1
ATOM 726 C C . LEU A 1 95 ? -4.039 -4.465 -15.067 1.00 97.38 95 LEU A C 1
ATOM 728 O O . LEU A 1 95 ? -4.854 -3.569 -14.904 1.00 97.38 95 LEU A O 1
ATOM 732 N N . ALA A 1 96 ? -4.030 -5.579 -14.328 1.00 97.94 96 ALA A N 1
ATOM 733 C CA . ALA A 1 96 ? -4.922 -5.785 -13.191 1.00 97.94 96 ALA A CA 1
ATOM 734 C C . ALA A 1 96 ? -4.641 -4.816 -12.028 1.00 97.94 96 ALA A C 1
ATOM 736 O O . ALA A 1 96 ? -5.492 -4.652 -11.162 1.00 97.94 96 ALA A O 1
ATOM 737 N N . TRP A 1 97 ? -3.467 -4.177 -11.997 1.00 98.44 97 TRP A N 1
ATOM 738 C CA . TRP A 1 97 ? -3.189 -3.074 -11.090 1.00 98.44 97 TRP A CA 1
ATOM 739 C C . TRP A 1 97 ? -3.518 -1.750 -11.782 1.00 98.44 97 TRP A C 1
ATOM 741 O O . TRP A 1 97 ? -2.711 -1.192 -12.532 1.00 98.44 97 TRP A O 1
ATOM 751 N N . ASP A 1 98 ? -4.726 -1.263 -11.528 1.00 97.50 98 ASP A N 1
ATOM 752 C CA . ASP A 1 98 ? -5.216 0.023 -12.004 1.00 97.50 98 ASP A CA 1
ATOM 753 C C . ASP A 1 98 ? -5.658 0.920 -10.836 1.00 97.50 98 ASP A C 1
ATOM 755 O O . ASP A 1 98 ? -5.556 0.576 -9.655 1.00 97.50 98 ASP A O 1
ATOM 759 N N . GLU A 1 99 ? -6.152 2.109 -11.169 1.00 97.44 99 GLU A N 1
ATOM 760 C CA . GLU A 1 99 ? -6.614 3.085 -10.185 1.00 97.44 99 GLU A CA 1
ATOM 761 C C . GLU A 1 99 ? -7.796 2.564 -9.342 1.00 97.44 99 GLU A C 1
ATOM 763 O O . GLU A 1 99 ? -7.913 2.884 -8.157 1.00 97.44 99 GLU A O 1
ATOM 768 N N . ALA A 1 100 ? -8.674 1.737 -9.922 1.00 97.94 100 ALA A N 1
ATOM 769 C CA . ALA A 1 100 ? -9.794 1.145 -9.201 1.00 97.94 100 ALA A CA 1
ATOM 770 C C . ALA A 1 100 ? -9.313 0.091 -8.194 1.00 97.94 100 ALA A C 1
ATOM 772 O O . ALA A 1 100 ? -9.793 0.067 -7.059 1.00 97.94 100 ALA A O 1
ATOM 773 N N . VAL A 1 101 ? -8.330 -0.730 -8.565 1.00 98.44 101 VAL A N 1
ATOM 774 C CA . VAL A 1 101 ? -7.709 -1.711 -7.671 1.00 98.44 101 VAL A CA 1
ATOM 775 C C . VAL A 1 101 ? -6.888 -1.035 -6.577 1.00 98.44 101 VAL A C 1
ATOM 777 O O . VAL A 1 101 ? -6.991 -1.451 -5.425 1.00 98.44 101 VAL A O 1
ATOM 780 N N . LEU A 1 102 ? -6.165 0.049 -6.872 1.00 98.38 102 LEU A N 1
ATOM 781 C CA . LEU A 1 102 ? -5.475 0.844 -5.849 1.00 98.38 102 LEU A CA 1
ATOM 782 C C . LEU A 1 102 ? -6.459 1.462 -4.837 1.00 98.38 102 LEU A C 1
ATOM 784 O O . LEU A 1 102 ? -6.202 1.443 -3.631 1.00 98.38 102 LEU A O 1
ATOM 788 N N . ARG A 1 103 ? -7.611 1.971 -5.292 1.00 98.25 103 ARG A N 1
ATOM 789 C CA . ARG A 1 103 ? -8.679 2.436 -4.389 1.00 98.25 103 ARG A CA 1
ATOM 790 C C . ARG A 1 103 ? -9.232 1.302 -3.529 1.00 98.25 103 ARG A C 1
ATOM 792 O O . ARG A 1 103 ? -9.321 1.446 -2.311 1.00 98.25 103 ARG A O 1
ATOM 799 N N . ALA A 1 104 ? -9.558 0.168 -4.149 1.00 98.50 104 ALA A N 1
ATOM 800 C CA . ALA A 1 104 ? -10.068 -1.006 -3.445 1.00 98.50 104 ALA A CA 1
ATOM 801 C C . ALA A 1 104 ? -9.061 -1.544 -2.415 1.00 98.50 104 ALA A C 1
ATOM 803 O O . ALA A 1 104 ? -9.456 -1.948 -1.325 1.00 98.50 104 ALA A O 1
ATOM 804 N N . TYR A 1 105 ? -7.764 -1.488 -2.724 1.00 98.69 105 TYR A N 1
ATOM 805 C CA . TYR A 1 105 ? -6.685 -1.833 -1.803 1.00 98.69 105 TYR A CA 1
ATOM 806 C C . TYR A 1 105 ? -6.700 -0.942 -0.556 1.00 98.69 105 TYR A C 1
ATOM 808 O O . TYR A 1 105 ? -6.672 -1.446 0.567 1.00 98.69 105 TYR A O 1
ATOM 816 N N . GLY A 1 106 ? -6.808 0.378 -0.744 1.00 98.44 106 GLY A N 1
ATOM 817 C CA . GLY A 1 106 ? -6.923 1.330 0.361 1.00 98.44 106 GLY A CA 1
ATOM 818 C C . GLY A 1 106 ? -8.147 1.074 1.241 1.00 98.44 106 GLY A C 1
ATOM 819 O O . GLY A 1 106 ? -8.032 1.062 2.465 1.00 98.44 106 GLY A O 1
ATOM 820 N N . MET A 1 107 ? -9.303 0.811 0.624 1.00 98.25 107 MET A N 1
ATOM 821 C CA . MET A 1 107 ? -10.534 0.464 1.342 1.00 98.25 107 MET A CA 1
ATOM 822 C C . MET A 1 107 ? -10.381 -0.832 2.144 1.00 98.25 107 MET A C 1
ATOM 824 O O . MET A 1 107 ? -10.713 -0.848 3.324 1.00 98.25 107 MET A O 1
ATOM 828 N N . ALA A 1 108 ? -9.806 -1.881 1.551 1.00 98.38 108 ALA A N 1
ATOM 829 C CA . ALA A 1 108 ? -9.577 -3.150 2.238 1.00 98.38 108 ALA A CA 1
ATOM 830 C C . ALA A 1 108 ? -8.633 -2.992 3.445 1.00 98.38 108 ALA A C 1
ATOM 832 O O . ALA A 1 108 ? -8.862 -3.592 4.496 1.00 98.38 108 ALA A O 1
ATOM 833 N N . CYS A 1 109 ? -7.599 -2.152 3.326 1.00 98.50 109 CYS A N 1
ATOM 834 C CA . CYS A 1 109 ? -6.721 -1.812 4.447 1.00 98.50 109 CYS A CA 1
ATOM 835 C C . CYS A 1 109 ? -7.485 -1.088 5.569 1.00 98.50 109 CYS A C 1
ATOM 837 O O . CYS A 1 109 ? -7.319 -1.426 6.740 1.00 98.50 109 CYS A O 1
ATOM 839 N N . ALA A 1 110 ? -8.351 -0.129 5.227 1.00 97.25 110 ALA A N 1
ATOM 840 C CA . ALA A 1 110 ? -9.150 0.616 6.201 1.00 97.25 110 ALA A CA 1
ATOM 841 C C . ALA A 1 110 ? -10.211 -0.247 6.898 1.00 97.25 110 ALA A C 1
ATOM 843 O O . ALA A 1 110 ? -10.391 -0.141 8.111 1.00 97.25 110 ALA A O 1
ATOM 844 N N . GLU A 1 111 ? -10.878 -1.138 6.166 1.00 96.25 111 GLU A N 1
ATOM 845 C CA . GLU A 1 111 ? -11.821 -2.112 6.728 1.00 96.25 111 GLU A CA 1
ATOM 846 C C . GLU A 1 111 ? -11.122 -3.058 7.699 1.00 96.25 111 GLU A C 1
ATOM 848 O O . GLU A 1 111 ? -11.589 -3.281 8.815 1.00 96.25 111 GLU A O 1
ATOM 853 N N . ARG A 1 112 ? -9.945 -3.555 7.322 1.00 95.69 112 ARG A N 1
ATOM 854 C CA . ARG A 1 112 ? -9.153 -4.399 8.208 1.00 95.69 112 ARG A CA 1
ATOM 855 C C . ARG A 1 112 ? -8.689 -3.640 9.450 1.00 95.69 112 ARG A C 1
ATOM 857 O O . ARG A 1 112 ? -8.788 -4.176 10.553 1.00 95.69 112 ARG A O 1
ATOM 864 N N . ALA A 1 113 ? -8.231 -2.397 9.302 1.00 94.25 113 ALA A N 1
ATOM 865 C CA . ALA A 1 113 ? -7.857 -1.545 10.429 1.00 94.25 113 ALA A CA 1
ATOM 866 C C . ALA A 1 113 ? -9.049 -1.281 11.367 1.00 94.25 113 ALA A C 1
ATOM 868 O O . ALA A 1 113 ? -8.884 -1.355 12.585 1.00 94.25 113 ALA A O 1
ATOM 869 N N . ARG A 1 114 ? -10.257 -1.067 10.820 1.00 93.44 114 ARG A N 1
ATOM 870 C CA . ARG A 1 114 ? -11.504 -0.972 11.598 1.00 93.44 114 ARG A CA 1
ATOM 871 C C . ARG A 1 114 ? -11.706 -2.217 12.440 1.00 93.44 114 ARG A C 1
ATOM 873 O O . ARG A 1 114 ? -11.930 -2.102 13.639 1.00 93.44 114 ARG A O 1
ATOM 880 N N . ASP A 1 115 ? -11.622 -3.394 11.833 1.00 93.25 115 ASP A N 1
ATOM 881 C CA . ASP A 1 115 ? -11.877 -4.644 12.545 1.00 93.25 115 ASP A CA 1
ATOM 882 C C . ASP A 1 115 ? -10.869 -4.831 13.694 1.00 93.25 115 ASP A C 1
ATOM 884 O O . ASP A 1 115 ? -11.242 -5.242 14.794 1.00 93.25 115 ASP A O 1
ATOM 888 N N . ARG A 1 116 ? -9.606 -4.427 13.502 1.00 91.25 116 ARG A N 1
ATOM 889 C CA . ARG A 1 116 ? -8.595 -4.429 14.575 1.00 91.25 116 ARG A CA 1
ATOM 890 C C . ARG A 1 116 ? -8.878 -3.406 15.673 1.00 91.25 116 ARG A C 1
ATOM 892 O O . ARG A 1 116 ? -8.749 -3.758 16.843 1.00 91.25 116 ARG A O 1
ATOM 899 N N . ALA A 1 117 ? -9.306 -2.193 15.328 1.00 90.38 117 ALA A N 1
ATOM 900 C CA . ALA A 1 117 ? -9.708 -1.182 16.307 1.00 90.38 117 ALA A CA 1
ATOM 901 C C . ALA A 1 117 ? -10.916 -1.651 17.136 1.00 90.38 117 ALA A C 1
ATOM 903 O O . ALA A 1 117 ? -10.917 -1.546 18.359 1.00 90.38 117 ALA A O 1
ATOM 904 N N . VAL A 1 118 ? -11.906 -2.262 16.484 1.00 92.06 118 VAL A N 1
ATOM 905 C CA . VAL A 1 118 ? -13.060 -2.881 17.142 1.00 92.06 118 VAL A CA 1
ATOM 906 C C . VAL A 1 118 ? -12.616 -3.965 18.125 1.00 92.06 118 VAL A C 1
ATOM 908 O O . VAL A 1 118 ? -13.073 -3.978 19.265 1.00 92.06 118 VAL A O 1
ATOM 911 N N . HIS A 1 119 ? -11.706 -4.856 17.723 1.00 90.94 119 HIS A N 1
ATOM 912 C CA . HIS A 1 119 ? -11.162 -5.865 18.632 1.00 90.94 119 HIS A CA 1
ATOM 913 C C . HIS A 1 119 ? -10.410 -5.248 19.818 1.00 90.94 119 HIS A C 1
ATOM 915 O O . HIS A 1 119 ? -10.545 -5.752 20.932 1.00 90.94 119 HIS A O 1
ATOM 921 N N . ALA A 1 120 ? -9.656 -4.167 19.607 1.00 89.38 120 ALA A N 1
ATOM 922 C CA . ALA A 1 120 ? -8.967 -3.461 20.684 1.00 89.38 120 ALA A CA 1
ATOM 923 C C . ALA A 1 120 ? -9.958 -2.850 21.689 1.00 89.38 120 ALA A C 1
ATOM 925 O O . ALA A 1 120 ? -9.818 -3.079 22.886 1.00 89.38 120 ALA A O 1
ATOM 926 N N . PHE A 1 121 ? -11.011 -2.175 21.216 1.00 90.06 121 PHE A N 1
ATOM 927 C CA . PHE A 1 121 ? -12.061 -1.635 22.085 1.00 90.06 121 PHE A CA 1
ATOM 928 C C . PHE A 1 121 ? -12.767 -2.712 22.906 1.00 90.06 121 PHE A C 1
ATOM 930 O O . PHE A 1 121 ? -13.002 -2.530 24.097 1.00 90.06 121 PHE A O 1
ATOM 937 N N . LEU A 1 122 ? -13.067 -3.863 22.301 1.00 90.50 122 LEU A N 1
ATOM 938 C CA . LEU A 1 122 ? -13.695 -4.965 23.027 1.00 90.50 122 LEU A CA 1
ATOM 939 C C . LEU A 1 122 ? -12.808 -5.539 24.139 1.00 90.50 122 LEU A C 1
ATOM 941 O O . LEU A 1 122 ? -13.338 -5.970 25.155 1.00 90.50 122 LEU A O 1
ATOM 945 N N . ARG A 1 123 ? -11.478 -5.543 23.972 1.00 89.50 123 ARG A N 1
ATOM 946 C CA . ARG A 1 123 ? -10.535 -5.987 25.018 1.00 89.50 123 ARG A CA 1
ATOM 947 C C . ARG A 1 123 ? -10.433 -5.017 26.194 1.00 89.50 123 ARG A C 1
ATOM 949 O O . ARG A 1 123 ? -9.928 -5.405 27.240 1.00 89.50 123 ARG A O 1
ATOM 956 N N . GLU A 1 124 ? -10.868 -3.778 25.997 1.00 89.06 124 GLU A N 1
ATOM 957 C CA . GLU A 1 124 ? -10.865 -2.711 26.999 1.00 89.06 124 GLU A CA 1
ATOM 958 C C . GLU A 1 124 ? -12.272 -2.446 27.565 1.00 89.06 124 GLU A C 1
ATOM 960 O O . GLU A 1 124 ? -12.483 -1.416 28.196 1.00 89.06 124 GLU A O 1
ATOM 965 N N . ASP A 1 125 ? -13.242 -3.337 27.315 1.00 90.69 125 ASP A N 1
ATOM 966 C CA . ASP A 1 125 ? -14.643 -3.183 27.735 1.00 90.69 125 ASP A CA 1
ATOM 967 C C . ASP A 1 125 ? -15.304 -1.883 27.227 1.00 90.69 125 ASP A C 1
ATOM 969 O O . ASP A 1 125 ? -16.117 -1.251 27.900 1.00 90.69 125 ASP A O 1
ATOM 973 N N . ARG A 1 126 ? -14.958 -1.485 25.994 1.00 89.88 126 ARG A N 1
ATOM 974 C CA . ARG A 1 126 ? -15.476 -0.302 25.283 1.00 89.88 126 ARG A CA 1
ATOM 975 C C . ARG A 1 126 ? -16.393 -0.701 24.125 1.00 89.88 126 ARG A C 1
ATOM 977 O O . ARG A 1 126 ? -16.160 -0.386 22.956 1.00 89.88 126 ARG A O 1
ATOM 984 N N . GLN A 1 127 ? -17.434 -1.475 24.431 1.00 93.06 127 GLN A N 1
ATOM 985 C CA . GLN A 1 127 ? -18.335 -2.052 23.424 1.00 93.06 127 GLN A CA 1
ATOM 986 C C . GLN A 1 127 ? -19.051 -0.969 22.603 1.00 93.06 127 GLN A C 1
ATOM 988 O O . GLN A 1 127 ? -19.235 -1.141 21.398 1.00 93.06 127 GLN A O 1
ATOM 993 N N . GLY A 1 128 ? -19.405 0.161 23.226 1.00 92.50 128 GLY A N 1
ATOM 994 C CA . GLY A 1 128 ? -20.093 1.271 22.561 1.00 92.50 128 GLY A CA 1
ATOM 995 C C . GLY A 1 128 ? -19.309 1.837 21.376 1.00 92.50 128 GLY A C 1
ATOM 996 O O . GLY A 1 128 ? -19.871 2.020 20.292 1.00 92.50 128 GLY A O 1
ATOM 997 N N . GLU A 1 129 ? -18.006 2.055 21.552 1.00 91.94 129 GLU A N 1
ATOM 998 C CA . GLU A 1 129 ? -17.095 2.513 20.504 1.00 91.94 129 GLU A CA 1
ATOM 999 C C . GLU A 1 129 ? -16.901 1.451 19.420 1.00 91.94 129 GLU A C 1
ATOM 1001 O O . GLU A 1 129 ? -17.029 1.753 18.230 1.00 91.94 129 GLU A O 1
ATOM 1006 N N . GLY A 1 130 ? -16.674 0.193 19.810 1.00 92.56 130 GLY A N 1
ATOM 1007 C CA . GLY A 1 130 ? -16.575 -0.916 18.859 1.00 92.56 130 GLY A CA 1
ATOM 1008 C C . GLY A 1 130 ? -17.813 -1.024 17.959 1.00 92.56 130 GLY A C 1
ATOM 1009 O O . GLY A 1 130 ? -17.701 -1.124 16.735 1.00 92.56 130 GLY A O 1
ATOM 1010 N N . ASP A 1 131 ? -19.006 -0.925 18.539 1.00 95.38 131 ASP A N 1
ATOM 1011 C CA . ASP A 1 131 ? -20.255 -0.989 17.784 1.00 95.38 131 ASP A CA 1
ATOM 1012 C C . ASP A 1 131 ? -20.502 0.263 16.938 1.00 95.38 131 ASP A C 1
ATOM 1014 O O . ASP A 1 131 ? -21.070 0.164 15.848 1.00 95.38 131 ASP A O 1
ATOM 1018 N N . ALA A 1 132 ? -20.053 1.437 17.391 1.00 94.44 132 ALA A N 1
ATOM 1019 C CA . ALA A 1 132 ? -20.109 2.651 16.586 1.00 94.44 132 ALA A CA 1
ATOM 1020 C C . ALA A 1 132 ? -19.306 2.495 15.288 1.00 94.44 132 ALA A C 1
ATOM 1022 O O . ALA A 1 132 ? -19.829 2.813 14.221 1.00 94.44 132 ALA A O 1
ATOM 1023 N N . LEU A 1 133 ? -18.095 1.928 15.350 1.00 93.75 133 LEU A N 1
ATOM 1024 C CA . LEU A 1 133 ? -17.297 1.662 14.151 1.00 93.75 133 LEU A CA 1
ATOM 1025 C C . LEU A 1 133 ? -17.952 0.641 13.222 1.00 93.75 133 LEU A C 1
ATOM 1027 O O . LEU A 1 133 ? -17.984 0.854 12.011 1.00 93.75 133 LEU A O 1
ATOM 1031 N N . ARG A 1 134 ? -18.504 -0.452 13.764 1.00 94.88 134 ARG A N 1
ATOM 1032 C CA . ARG A 1 134 ? -19.175 -1.496 12.966 1.00 94.88 134 ARG A CA 1
ATOM 1033 C C . ARG A 1 134 ? -20.381 -0.987 12.179 1.00 94.88 134 ARG A C 1
ATOM 1035 O O . ARG A 1 134 ? -20.682 -1.536 11.125 1.00 94.88 134 ARG A O 1
ATOM 1042 N N . ARG A 1 135 ? -21.089 0.022 12.696 1.00 96.44 135 ARG A N 1
ATOM 1043 C CA . ARG A 1 135 ? -22.308 0.566 12.072 1.00 96.44 135 ARG A CA 1
ATOM 1044 C C . ARG A 1 135 ? -22.047 1.483 10.878 1.00 96.44 135 ARG A C 1
ATOM 1046 O O . ARG A 1 135 ? -22.980 1.741 10.119 1.00 96.44 135 ARG A O 1
ATOM 1053 N N . THR A 1 136 ? -20.815 1.956 10.721 1.00 96.62 136 THR A N 1
ATOM 1054 C CA . THR A 1 136 ? -20.420 2.844 9.622 1.00 96.62 136 THR A CA 1
ATOM 1055 C C . THR A 1 136 ? -20.607 2.168 8.260 1.00 96.62 136 THR A C 1
ATOM 1057 O O . THR A 1 136 ? -20.387 0.965 8.103 1.00 96.62 136 THR A O 1
ATOM 1060 N N . ARG A 1 137 ? -21.013 2.943 7.251 1.00 94.94 137 ARG A N 1
ATOM 1061 C CA . ARG A 1 137 ? -21.321 2.448 5.895 1.00 94.94 137 ARG A CA 1
ATOM 1062 C C . ARG A 1 137 ? -20.438 3.045 4.807 1.00 94.94 137 ARG A C 1
ATOM 1064 O O . ARG A 1 137 ? -20.578 2.698 3.639 1.00 94.94 137 ARG A O 1
ATOM 1071 N N . SER A 1 138 ? -19.547 3.963 5.166 1.00 96.38 138 SER A N 1
ATOM 1072 C CA . SER A 1 138 ? -18.607 4.591 4.239 1.00 96.38 138 SER A CA 1
ATOM 1073 C C . SER A 1 138 ? -17.303 4.950 4.941 1.00 96.38 138 SER A C 1
ATOM 1075 O O . SER A 1 138 ? -17.283 5.140 6.155 1.00 96.38 138 SER A O 1
ATOM 1077 N N . MET A 1 139 ? -16.222 5.115 4.173 1.00 96.44 139 MET A N 1
ATOM 1078 C CA . MET A 1 139 ? -14.919 5.523 4.715 1.00 96.44 139 MET A CA 1
ATOM 1079 C C . MET A 1 139 ? -14.954 6.916 5.360 1.00 96.44 139 MET A C 1
ATOM 1081 O O . MET A 1 139 ? -14.271 7.161 6.350 1.00 96.44 139 MET A O 1
ATOM 1085 N N . LEU A 1 140 ? -15.789 7.826 4.848 1.00 96.19 140 LEU A N 1
ATOM 1086 C CA . LEU A 1 140 ? -15.936 9.161 5.427 1.00 96.19 140 LEU A CA 1
ATOM 1087 C C . LEU A 1 140 ? -16.709 9.135 6.751 1.00 96.19 140 LEU A C 1
ATOM 1089 O O . LEU A 1 140 ? -16.357 9.853 7.685 1.00 96.19 140 LEU A O 1
ATOM 1093 N N . GLU A 1 141 ? -17.752 8.310 6.842 1.00 96.12 141 GLU A N 1
ATOM 1094 C CA . GLU A 1 141 ? -18.460 8.069 8.101 1.00 96.12 141 GLU A CA 1
ATOM 1095 C C . GLU A 1 141 ? -17.529 7.407 9.118 1.00 96.12 141 GLU A C 1
ATOM 1097 O O . GLU A 1 141 ? -17.427 7.882 10.242 1.00 96.12 141 GLU A O 1
ATOM 1102 N N . LEU A 1 142 ? -16.771 6.395 8.684 1.00 95.12 142 LEU A N 1
ATOM 1103 C CA . LEU A 1 142 ? -15.762 5.716 9.489 1.00 95.12 142 LEU A CA 1
ATOM 1104 C C . LEU A 1 142 ? -14.746 6.692 10.086 1.00 95.12 142 LEU A C 1
ATOM 1106 O O . LEU A 1 142 ? -14.522 6.683 11.295 1.00 95.12 142 LEU A O 1
ATOM 1110 N N . TYR A 1 143 ? -14.188 7.569 9.250 1.00 95.38 143 TYR A N 1
ATOM 1111 C CA . TYR A 1 143 ? -13.283 8.632 9.676 1.00 95.38 143 TYR A CA 1
ATOM 1112 C C . TYR A 1 143 ? -13.925 9.553 10.719 1.00 95.38 143 TYR A C 1
ATOM 1114 O O . TYR A 1 143 ? -13.336 9.777 11.773 1.00 95.38 143 TYR A O 1
ATOM 1122 N N . ARG A 1 144 ? -15.133 10.070 10.460 1.00 93.94 144 ARG A N 1
ATOM 1123 C CA . ARG A 1 144 ? -15.819 10.996 11.379 1.00 93.94 144 ARG A CA 1
ATOM 1124 C C . ARG A 1 144 ? -16.135 10.341 12.717 1.00 93.94 144 ARG A C 1
ATOM 1126 O O . ARG A 1 144 ? -15.939 10.961 13.758 1.00 93.94 144 ARG A O 1
ATOM 1133 N N . THR A 1 145 ? -16.599 9.093 12.697 1.00 93.69 145 THR A N 1
ATOM 1134 C CA . THR A 1 145 ? -16.865 8.324 13.913 1.00 93.69 145 THR A CA 1
ATOM 1135 C C . THR A 1 145 ? -15.581 8.121 14.707 1.00 93.69 145 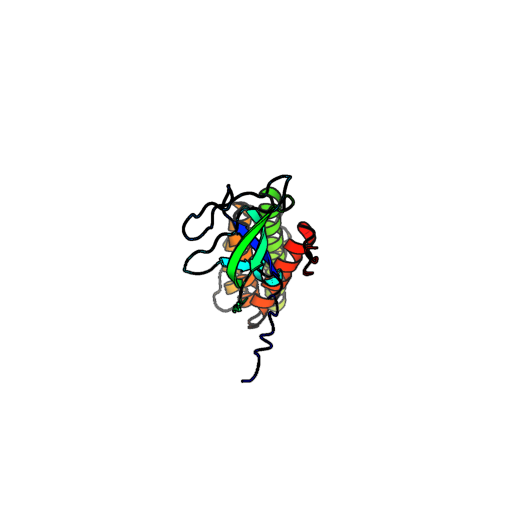THR A C 1
ATOM 1137 O O . THR A 1 145 ? -15.573 8.403 15.899 1.00 93.69 145 THR A O 1
ATOM 1140 N N . ALA A 1 146 ? -14.491 7.705 14.055 1.00 91.25 146 ALA A N 1
ATOM 1141 C CA . ALA A 1 146 ? -13.191 7.528 14.698 1.00 91.25 146 ALA A CA 1
ATOM 1142 C C . ALA A 1 146 ? -12.639 8.840 15.277 1.00 91.25 146 ALA A C 1
ATOM 1144 O O . ALA A 1 146 ? -12.149 8.865 16.398 1.00 91.25 146 ALA A O 1
ATOM 1145 N N . GLN A 1 147 ? -12.762 9.946 14.541 1.00 87.88 147 GLN A N 1
ATOM 1146 C CA . GLN A 1 147 ? -12.318 11.267 14.986 1.00 87.88 147 GLN A CA 1
ATOM 1147 C C . GLN A 1 147 ? -13.122 11.779 16.191 1.00 87.88 147 GLN A C 1
ATOM 1149 O O . GLN A 1 147 ? -12.574 12.467 17.047 1.00 87.88 147 GLN A O 1
ATOM 1154 N N . GLY A 1 148 ? -14.418 11.458 16.254 1.00 84.12 148 GLY A N 1
ATOM 1155 C CA . GLY A 1 148 ? -15.299 11.830 17.362 1.00 84.12 148 GLY A CA 1
ATOM 1156 C C . GLY A 1 148 ? -15.105 10.993 18.628 1.00 84.12 148 GLY A C 1
ATOM 1157 O O . GLY A 1 148 ? -15.676 11.328 19.666 1.00 84.12 148 GLY A O 1
ATOM 1158 N N . MET A 1 149 ? -14.320 9.914 18.572 1.00 86.62 149 MET A N 1
ATOM 1159 C CA . MET A 1 149 ? -13.994 9.125 19.755 1.00 86.62 149 MET A CA 1
ATOM 1160 C C . MET A 1 149 ? -13.023 9.908 20.633 1.00 86.62 149 MET A C 1
ATOM 1162 O O . MET A 1 149 ? -11.914 10.237 20.217 1.00 86.62 149 MET A O 1
ATOM 1166 N N . ALA A 1 150 ? -13.457 10.208 21.860 1.00 58.97 150 ALA A N 1
ATOM 1167 C CA . ALA A 1 150 ? -12.639 10.902 22.840 1.00 58.97 150 ALA A CA 1
ATOM 1168 C C . ALA A 1 150 ? -11.327 10.135 23.064 1.00 58.97 150 ALA A C 1
ATOM 1170 O O . ALA A 1 150 ? -11.324 8.981 23.502 1.00 58.97 150 ALA A O 1
ATOM 1171 N N . THR A 1 151 ? -10.210 10.791 22.754 1.00 59.66 151 THR A N 1
ATOM 1172 C CA . THR A 1 151 ? -8.864 10.290 23.019 1.00 59.66 151 THR A CA 1
ATOM 1173 C C . THR A 1 151 ? -8.575 10.439 24.506 1.00 59.66 151 THR A C 1
ATOM 1175 O O . THR A 1 151 ? -7.907 11.384 24.928 1.00 59.66 151 THR A O 1
ATOM 1178 N N . ASP A 1 152 ? -9.073 9.520 25.331 1.00 58.06 152 ASP A N 1
ATOM 1179 C CA . ASP A 1 152 ? -8.416 9.307 26.615 1.00 58.06 152 ASP A CA 1
ATOM 1180 C C . ASP A 1 152 ? -7.079 8.620 26.302 1.00 58.06 152 ASP A C 1
ATOM 1182 O O . ASP A 1 152 ? -7.031 7.414 26.051 1.00 58.06 152 ASP A O 1
ATOM 1186 N N . ALA A 1 153 ? -6.003 9.411 26.209 1.00 56.19 153 ALA A N 1
ATOM 1187 C CA . ALA A 1 153 ? -4.667 9.023 25.729 1.00 56.19 153 ALA A CA 1
ATOM 1188 C C . ALA A 1 153 ? -3.948 7.978 26.612 1.00 56.19 153 ALA A C 1
ATOM 1190 O O . ALA A 1 153 ? -2.737 7.786 26.518 1.00 56.19 153 ALA A O 1
ATOM 1191 N N . ARG A 1 154 ? -4.686 7.318 27.505 1.00 64.12 154 ARG A N 1
ATOM 1192 C CA . ARG A 1 154 ? -4.188 6.366 28.493 1.00 64.12 154 ARG A CA 1
ATOM 1193 C C . ARG A 1 154 ? -4.339 4.907 28.072 1.00 64.12 154 ARG A C 1
ATOM 1195 O O . ARG A 1 154 ? -3.831 4.050 28.789 1.00 64.12 154 ARG A O 1
ATOM 1202 N N . THR A 1 155 ? -4.982 4.607 26.936 1.00 71.69 155 THR A N 1
ATOM 1203 C CA . THR A 1 155 ? -5.139 3.220 26.465 1.00 71.69 155 THR A CA 1
ATOM 1204 C C . THR A 1 155 ? -4.602 2.987 25.046 1.00 71.69 155 THR A C 1
ATOM 1206 O O . THR A 1 155 ? -4.635 3.898 24.208 1.00 71.69 155 THR A O 1
ATOM 1209 N N . PRO A 1 156 ? -4.098 1.773 24.746 1.00 73.00 156 PRO A N 1
ATOM 1210 C CA . PRO A 1 156 ? -3.662 1.396 23.402 1.00 73.00 156 PRO A CA 1
ATOM 1211 C C . PRO A 1 156 ? -4.732 1.612 22.323 1.00 73.00 156 PRO A C 1
ATOM 1213 O O . PRO A 1 156 ? -4.397 2.093 21.238 1.00 73.00 156 PRO A O 1
ATOM 1216 N N . SER A 1 157 ? -6.014 1.335 22.611 1.00 73.56 157 SER A N 1
ATOM 1217 C CA . SER A 1 157 ? -7.099 1.575 21.649 1.00 73.56 157 SER A CA 1
ATOM 1218 C C . SER A 1 157 ? -7.218 3.054 21.271 1.00 73.56 157 SER A C 1
ATOM 1220 O O . SER A 1 157 ? -7.303 3.375 20.086 1.00 73.56 157 SER A O 1
ATOM 1222 N N . SER A 1 158 ? -7.118 3.969 22.238 1.00 73.00 158 SER A N 1
ATOM 1223 C CA . SER A 1 158 ? -7.182 5.413 21.989 1.00 73.00 158 SER A CA 1
ATOM 1224 C C . SER A 1 158 ? -6.017 5.921 21.132 1.00 73.00 158 SER A C 1
ATOM 1226 O O . SER A 1 158 ? -6.222 6.783 20.278 1.00 73.00 158 SER A O 1
ATOM 1228 N N . ASN A 1 159 ? -4.810 5.367 21.295 1.00 80.06 159 ASN A N 1
ATOM 1229 C CA . ASN A 1 159 ? -3.664 5.718 20.446 1.00 80.06 159 ASN A CA 1
ATOM 1230 C C . ASN A 1 159 ? -3.821 5.167 19.018 1.00 80.06 159 ASN A C 1
ATOM 1232 O O . ASN A 1 159 ? -3.465 5.833 18.044 1.00 80.06 159 ASN A O 1
ATOM 1236 N N . ALA A 1 160 ? -4.392 3.969 18.873 1.00 84.62 160 ALA A N 1
ATOM 1237 C CA . ALA A 1 160 ? -4.629 3.352 17.571 1.00 84.62 160 ALA A CA 1
ATOM 1238 C C . ALA A 1 160 ? -5.718 4.072 16.757 1.00 84.62 160 ALA A C 1
ATOM 1240 O O . ALA A 1 160 ? -5.637 4.115 15.527 1.00 84.62 160 ALA A O 1
ATOM 1241 N N . VAL A 1 161 ? -6.710 4.676 17.425 1.00 85.12 161 VAL A N 1
ATOM 1242 C CA . VAL A 1 161 ? -7.819 5.408 16.785 1.00 85.12 161 VAL A CA 1
ATOM 1243 C C . VAL A 1 161 ? -7.329 6.533 15.878 1.00 85.12 161 VAL A C 1
ATOM 1245 O O . VAL A 1 161 ? -7.903 6.722 14.808 1.00 85.12 161 VAL A O 1
ATOM 1248 N N . GLY A 1 162 ? -6.253 7.239 16.239 1.00 87.69 162 GLY A N 1
ATOM 1249 C CA . GLY A 1 162 ? -5.689 8.298 15.395 1.00 87.69 162 GLY A CA 1
ATOM 1250 C C . GLY A 1 162 ? -5.188 7.774 14.045 1.00 87.69 162 GLY A C 1
ATOM 1251 O O . GLY A 1 162 ? -5.562 8.292 12.991 1.00 87.69 162 GLY A O 1
ATOM 1252 N N . TYR A 1 163 ? -4.399 6.696 14.064 1.00 91.75 163 TYR A N 1
ATOM 1253 C CA . TYR A 1 163 ? -3.912 6.035 12.847 1.00 91.75 163 TYR A CA 1
ATOM 1254 C C . TYR A 1 163 ? -5.048 5.429 12.033 1.00 91.75 163 TYR A C 1
ATOM 1256 O O . TYR A 1 163 ? -5.083 5.538 10.810 1.00 91.75 163 TYR A O 1
ATOM 1264 N N . PHE A 1 164 ? -6.018 4.831 12.710 1.00 91.50 164 PHE A N 1
ATOM 1265 C CA . PHE A 1 164 ? -7.195 4.278 12.071 1.00 91.50 164 PHE A CA 1
ATOM 1266 C C . PHE A 1 164 ? -8.061 5.356 11.387 1.00 91.50 164 PHE A C 1
ATOM 1268 O O . PHE A 1 164 ? -8.454 5.186 10.232 1.00 91.50 164 PHE A O 1
ATOM 1275 N N . ALA A 1 165 ? -8.303 6.492 12.045 1.00 93.62 165 ALA A N 1
ATOM 1276 C CA . ALA A 1 165 ? -9.007 7.626 11.452 1.00 93.62 165 ALA A CA 1
ATOM 1277 C C . ALA A 1 165 ? -8.254 8.153 10.219 1.00 93.62 165 ALA A C 1
ATOM 1279 O O . ALA A 1 165 ? -8.864 8.388 9.174 1.00 93.62 165 ALA A O 1
ATOM 1280 N N . ALA A 1 166 ? -6.924 8.272 10.310 1.00 94.75 166 ALA A N 1
ATOM 1281 C CA . ALA A 1 166 ? -6.085 8.646 9.176 1.00 94.75 166 ALA A CA 1
ATOM 1282 C C . ALA A 1 166 ? -6.202 7.632 8.026 1.00 94.75 166 ALA A C 1
ATOM 1284 O O . ALA A 1 166 ? -6.387 8.029 6.878 1.00 94.75 166 ALA A O 1
ATOM 1285 N N . CYS A 1 167 ? -6.178 6.331 8.320 1.00 96.88 167 CYS A N 1
ATOM 1286 C CA . CYS A 1 167 ? -6.375 5.269 7.335 1.00 96.88 167 CYS A CA 1
ATOM 1287 C C . CYS A 1 167 ? -7.709 5.424 6.583 1.00 96.88 167 CYS A C 1
ATOM 1289 O O . CYS A 1 167 ? -7.721 5.455 5.350 1.00 96.88 167 CYS A O 1
ATOM 1291 N N . ALA A 1 168 ? -8.816 5.601 7.312 1.00 97.31 168 ALA A N 1
ATOM 1292 C CA . ALA A 1 168 ? -10.146 5.786 6.731 1.00 97.31 168 ALA A CA 1
ATOM 1293 C C . ALA A 1 168 ? -10.237 7.054 5.863 1.00 97.31 168 ALA A C 1
ATOM 1295 O O . ALA A 1 168 ? -10.784 7.010 4.759 1.00 97.31 168 ALA A O 1
ATOM 1296 N N . LEU A 1 169 ? -9.652 8.170 6.312 1.00 97.69 169 LEU A N 1
ATOM 1297 C CA . LEU A 1 169 ? -9.610 9.412 5.537 1.00 97.69 169 LEU A CA 1
ATOM 1298 C C . LEU A 1 169 ? -8.838 9.233 4.225 1.00 97.69 169 LEU A C 1
ATOM 1300 O O . LEU A 1 169 ? -9.338 9.600 3.163 1.00 97.69 169 LEU A O 1
ATOM 1304 N N . ARG A 1 170 ? -7.649 8.624 4.282 1.00 98.12 170 ARG A N 1
ATOM 1305 C CA . ARG A 1 170 ? -6.824 8.362 3.094 1.00 98.12 170 ARG A CA 1
ATOM 1306 C C . ARG A 1 170 ? -7.527 7.436 2.112 1.00 98.12 170 ARG A C 1
ATOM 1308 O O . ARG A 1 170 ? -7.535 7.712 0.916 1.00 98.12 170 ARG A O 1
ATOM 1315 N N . ALA A 1 171 ? -8.185 6.389 2.608 1.00 98.00 171 ALA A N 1
ATOM 1316 C CA . ALA A 1 171 ? -8.995 5.510 1.774 1.00 98.00 171 ALA A CA 1
ATOM 1317 C C . ALA A 1 171 ? -10.149 6.272 1.098 1.00 98.00 171 ALA A C 1
ATOM 1319 O O . ALA A 1 171 ? -10.361 6.111 -0.103 1.00 98.00 171 ALA A O 1
ATOM 1320 N N . ALA A 1 172 ? -10.845 7.157 1.824 1.00 97.44 172 ALA A N 1
ATOM 1321 C CA . ALA A 1 172 ? -11.907 8.000 1.264 1.00 97.44 172 ALA A CA 1
ATOM 1322 C C . ALA A 1 172 ? -11.402 8.967 0.175 1.00 97.44 172 ALA A C 1
ATOM 1324 O O . ALA A 1 172 ? -12.136 9.272 -0.761 1.00 97.44 172 ALA A O 1
ATOM 1325 N N . GLN A 1 173 ? -10.153 9.427 0.284 1.00 97.56 173 GLN A N 1
ATOM 1326 C CA . GLN A 1 173 ? -9.485 10.294 -0.696 1.00 97.56 173 GLN A CA 1
ATOM 1327 C C . GLN A 1 173 ? -8.909 9.523 -1.899 1.00 97.56 173 GLN A C 1
ATOM 1329 O O . GLN A 1 173 ? -8.392 10.135 -2.828 1.00 97.56 173 GLN A O 1
ATOM 1334 N N . GLY A 1 174 ? -8.983 8.187 -1.899 1.00 96.25 174 GLY A N 1
ATOM 1335 C CA . GLY A 1 174 ? -8.366 7.341 -2.925 1.00 96.25 174 GLY A CA 1
ATOM 1336 C C . GLY A 1 174 ? -6.848 7.182 -2.778 1.00 96.25 174 GLY A C 1
ATOM 1337 O O . GLY A 1 174 ? -6.197 6.620 -3.657 1.00 96.25 174 GLY A O 1
ATOM 1338 N N . GLU A 1 175 ? -6.270 7.617 -1.658 1.00 97.62 175 GLU A N 1
ATOM 1339 C CA . GLU A 1 175 ? -4.838 7.534 -1.355 1.00 97.62 175 GLU A CA 1
ATOM 1340 C C . GLU A 1 175 ? -4.473 6.148 -0.788 1.00 97.62 175 GLU A C 1
ATOM 1342 O O . GLU A 1 175 ? -4.039 6.006 0.358 1.00 97.62 175 GLU A O 1
ATOM 1347 N N . GLY A 1 176 ? -4.657 5.094 -1.592 1.00 97.31 176 GLY A N 1
ATOM 1348 C CA . GLY A 1 176 ? -4.537 3.701 -1.136 1.00 97.31 176 GLY A CA 1
ATOM 1349 C C . GLY A 1 176 ? -3.181 3.335 -0.518 1.00 97.31 176 GLY A C 1
ATOM 1350 O O . GLY A 1 176 ? -3.130 2.591 0.459 1.00 97.31 176 GLY A O 1
ATOM 1351 N N . ALA A 1 177 ? -2.084 3.913 -1.020 1.00 96.88 177 ALA A N 1
ATOM 1352 C CA . ALA A 1 177 ? -0.745 3.718 -0.456 1.00 96.88 177 ALA A CA 1
ATOM 1353 C C . ALA A 1 177 ? -0.631 4.256 0.983 1.00 96.88 177 ALA A C 1
ATOM 1355 O O . ALA A 1 177 ? -0.125 3.570 1.873 1.00 96.88 177 ALA A O 1
ATOM 1356 N N . ALA A 1 178 ? -1.137 5.470 1.219 1.00 97.88 178 ALA A N 1
ATOM 1357 C CA . ALA A 1 178 ? -1.121 6.101 2.534 1.00 97.88 178 ALA A CA 1
ATOM 1358 C C . ALA A 1 178 ? -2.074 5.390 3.506 1.00 97.88 178 ALA A C 1
ATOM 1360 O O . ALA A 1 178 ? -1.720 5.166 4.663 1.00 97.88 178 ALA A O 1
ATOM 1361 N N . ALA A 1 179 ? -3.249 4.969 3.024 1.00 98.25 179 ALA A N 1
ATOM 1362 C CA . ALA A 1 179 ? -4.182 4.164 3.808 1.00 98.25 179 ALA A CA 1
ATOM 1363 C C . ALA A 1 179 ? -3.524 2.865 4.307 1.00 98.25 179 ALA A C 1
ATOM 1365 O O . ALA A 1 179 ? -3.614 2.548 5.491 1.00 98.25 179 ALA A O 1
ATOM 1366 N N . ALA A 1 180 ? -2.796 2.153 3.444 1.00 98.31 180 ALA A N 1
ATOM 1367 C CA . ALA A 1 180 ? -2.110 0.918 3.815 1.00 98.31 180 ALA A CA 1
ATOM 1368 C C . ALA A 1 180 ? -1.025 1.112 4.889 1.00 98.31 180 ALA A C 1
ATOM 1370 O O . ALA A 1 180 ? -0.909 0.292 5.801 1.00 98.31 180 ALA A O 1
ATOM 1371 N N . LEU A 1 181 ? -0.245 2.198 4.824 1.00 97.81 181 LEU A N 1
ATOM 1372 C CA . LEU A 1 181 ? 0.735 2.511 5.870 1.00 97.81 181 LEU A CA 1
ATOM 1373 C C . LEU A 1 181 ? 0.044 2.761 7.217 1.00 97.81 181 LEU A C 1
ATOM 1375 O O . LEU A 1 181 ? 0.383 2.110 8.201 1.00 97.81 181 LEU A O 1
ATOM 1379 N N . HIS A 1 182 ? -0.980 3.616 7.238 1.00 97.31 182 HIS A N 1
ATOM 1380 C CA . HIS A 1 182 ? -1.718 3.903 8.467 1.00 97.31 182 HIS A CA 1
ATOM 1381 C C . HIS A 1 182 ? -2.454 2.684 9.032 1.00 97.31 182 HIS A C 1
ATOM 1383 O O . HIS A 1 182 ? -2.588 2.573 10.247 1.00 97.31 182 HIS A O 1
ATOM 1389 N N . ALA A 1 183 ? -2.899 1.748 8.187 1.00 97.25 183 ALA A N 1
ATOM 1390 C CA . ALA A 1 183 ? -3.439 0.474 8.655 1.00 97.25 183 ALA A CA 1
ATOM 1391 C C . ALA A 1 183 ? -2.375 -0.339 9.413 1.00 97.25 183 ALA A C 1
ATOM 1393 O O . ALA A 1 183 ? -2.650 -0.834 10.504 1.00 97.25 183 ALA A O 1
ATOM 1394 N N . ALA A 1 184 ? -1.150 -0.428 8.883 1.00 97.00 184 ALA A N 1
ATOM 1395 C CA . ALA A 1 184 ? -0.047 -1.125 9.544 1.00 97.00 184 ALA A CA 1
ATOM 1396 C C . ALA A 1 184 ? 0.348 -0.467 10.879 1.00 97.00 184 ALA A C 1
ATOM 1398 O O . ALA A 1 184 ? 0.540 -1.173 11.873 1.00 97.00 184 ALA A O 1
ATOM 1399 N N . ASP A 1 185 ? 0.378 0.867 10.932 1.00 94.81 185 ASP A N 1
ATOM 1400 C CA . ASP A 1 185 ? 0.616 1.614 12.173 1.00 94.81 185 ASP A CA 1
ATOM 1401 C C . ASP A 1 185 ? -0.500 1.381 13.202 1.00 94.81 185 ASP A C 1
ATOM 1403 O O . ASP A 1 185 ? -0.223 1.081 14.365 1.00 94.81 185 ASP A O 1
ATOM 1407 N N . ALA A 1 186 ? -1.767 1.451 12.775 1.00 92.69 186 ALA A N 1
ATOM 1408 C CA . ALA A 1 186 ? -2.919 1.240 13.649 1.00 92.69 186 ALA A CA 1
ATOM 1409 C C . ALA A 1 186 ? -2.881 -0.145 14.308 1.00 92.69 186 ALA A C 1
ATOM 1411 O O . ALA A 1 186 ? -3.131 -0.267 15.506 1.00 92.69 186 ALA A O 1
ATOM 1412 N N . VAL A 1 187 ? -2.526 -1.187 13.549 1.00 91.75 187 VAL A N 1
ATOM 1413 C CA . VAL A 1 187 ? -2.395 -2.552 14.075 1.00 91.75 187 VAL A CA 1
ATOM 1414 C C . VAL A 1 187 ? -1.231 -2.682 15.056 1.00 91.75 187 VAL A C 1
ATOM 1416 O O . VAL A 1 187 ? -1.383 -3.335 16.091 1.00 91.75 187 VAL A O 1
ATOM 1419 N N . SER A 1 188 ? -0.093 -2.055 14.758 1.00 92.44 188 SER A N 1
ATOM 1420 C CA . SER A 1 188 ? 1.070 -2.034 15.650 1.00 92.44 188 SER A CA 1
ATOM 1421 C C . SER A 1 188 ? 0.717 -1.419 17.007 1.00 92.44 188 SER A C 1
ATOM 1423 O O . SER A 1 188 ? 0.868 -2.055 18.050 1.00 92.44 188 SER A O 1
ATOM 1425 N N . VAL A 1 189 ? 0.110 -0.231 16.992 1.00 89.19 189 VAL A N 1
ATOM 1426 C CA . VAL A 1 189 ? -0.268 0.497 18.210 1.00 89.19 189 VAL A CA 1
ATOM 1427 C C . VAL A 1 189 ? -1.381 -0.208 18.986 1.00 89.19 189 VAL A C 1
ATOM 1429 O O . VAL A 1 189 ? -1.310 -0.293 20.209 1.00 89.19 189 VAL A O 1
ATOM 1432 N N . ALA A 1 190 ? -2.389 -0.751 18.298 1.00 86.38 190 ALA A N 1
ATOM 1433 C CA . ALA A 1 190 ? -3.517 -1.422 18.947 1.00 86.38 190 ALA A CA 1
ATOM 1434 C C . ALA A 1 190 ? -3.114 -2.704 19.688 1.00 86.38 190 ALA A C 1
ATOM 1436 O O . ALA A 1 190 ? -3.775 -3.097 20.648 1.00 86.38 190 ALA A O 1
ATOM 1437 N N . THR A 1 191 ? -2.072 -3.391 19.212 1.00 85.38 191 THR A N 1
ATOM 1438 C CA . THR A 1 191 ? -1.656 -4.691 19.758 1.00 85.38 191 THR A CA 1
ATOM 1439 C C . THR A 1 191 ? -0.459 -4.593 20.696 1.00 85.38 191 THR A C 1
ATOM 1441 O O . THR A 1 191 ? -0.325 -5.444 21.572 1.00 85.38 191 THR A O 1
ATOM 1444 N N . GLY A 1 192 ? 0.407 -3.588 20.519 1.00 84.06 192 GLY A N 1
ATOM 1445 C CA . GLY A 1 192 ? 1.693 -3.496 21.215 1.00 84.06 192 GLY A CA 1
ATOM 1446 C C . GLY A 1 192 ? 2.687 -4.595 20.820 1.00 84.06 192 GLY A C 1
ATOM 1447 O O . GLY A 1 192 ? 3.727 -4.732 21.458 1.00 84.06 192 GLY A O 1
ATOM 1448 N N . ASP A 1 193 ? 2.371 -5.392 19.796 1.00 89.62 193 ASP A N 1
ATOM 1449 C CA . ASP A 1 193 ? 3.216 -6.480 19.318 1.00 89.62 193 ASP A CA 1
ATOM 1450 C C . ASP A 1 193 ? 4.205 -5.943 18.265 1.00 89.62 193 ASP A C 1
ATOM 1452 O O . ASP A 1 193 ? 3.768 -5.395 17.244 1.00 89.62 193 ASP A O 1
ATOM 1456 N N . PRO A 1 194 ? 5.527 -6.108 18.478 1.00 90.75 194 PRO A N 1
ATOM 1457 C CA . PRO A 1 194 ? 6.556 -5.586 17.579 1.00 90.75 194 PRO A CA 1
ATOM 1458 C C . PRO A 1 194 ? 6.472 -6.143 16.147 1.00 90.75 194 PRO A C 1
ATOM 1460 O O . PRO A 1 194 ? 6.883 -5.466 15.205 1.00 90.75 194 PRO A O 1
ATOM 1463 N N . ASP A 1 195 ? 5.890 -7.327 15.953 1.00 95.38 195 ASP A N 1
ATOM 1464 C CA . ASP A 1 195 ? 5.768 -7.981 14.646 1.00 95.38 195 ASP A CA 1
ATOM 1465 C C . ASP A 1 195 ? 4.448 -7.651 13.933 1.00 95.38 195 ASP A C 1
ATOM 1467 O O . ASP A 1 195 ? 4.234 -8.021 12.771 1.00 95.38 195 ASP A O 1
ATOM 1471 N N . ALA A 1 196 ? 3.524 -6.958 14.603 1.00 94.56 196 ALA A N 1
ATOM 1472 C CA . ALA A 1 196 ? 2.182 -6.733 14.079 1.00 94.56 196 ALA A CA 1
ATOM 1473 C C . ALA A 1 196 ? 2.182 -5.872 12.809 1.00 94.56 196 ALA A C 1
ATOM 1475 O O . ALA A 1 196 ? 1.414 -6.149 11.884 1.00 94.56 196 ALA A O 1
ATOM 1476 N N . PHE A 1 197 ? 3.097 -4.901 12.724 1.00 96.00 197 PHE A N 1
ATOM 1477 C CA . PHE A 1 197 ? 3.319 -4.118 11.511 1.00 96.00 197 PHE A CA 1
ATOM 1478 C C . PHE A 1 197 ? 3.747 -5.016 10.341 1.00 96.00 197 PHE A C 1
ATOM 1480 O O . PHE A 1 197 ? 3.164 -4.955 9.259 1.00 96.00 197 PHE A O 1
ATOM 1487 N N . ALA A 1 198 ? 4.738 -5.889 10.556 1.00 96.19 198 ALA A N 1
ATOM 1488 C CA . ALA A 1 198 ? 5.268 -6.766 9.515 1.00 96.19 198 ALA A CA 1
ATOM 1489 C C . ALA A 1 198 ? 4.210 -7.757 9.007 1.00 96.19 198 ALA A C 1
ATOM 1491 O O . ALA A 1 198 ? 4.063 -7.941 7.799 1.00 96.19 198 ALA A O 1
ATOM 1492 N N . ARG A 1 199 ? 3.407 -8.340 9.906 1.00 96.94 199 ARG A N 1
ATOM 1493 C CA . ARG A 1 199 ? 2.296 -9.228 9.518 1.00 96.94 199 ARG A CA 1
ATOM 1494 C C . ARG A 1 199 ? 1.202 -8.498 8.746 1.00 96.94 199 ARG A C 1
ATOM 1496 O O . ARG A 1 199 ? 0.603 -9.077 7.840 1.00 96.94 199 ARG A O 1
ATOM 1503 N N . GLU A 1 200 ? 0.942 -7.234 9.072 1.00 97.69 200 GLU A N 1
ATOM 1504 C CA . GLU A 1 200 ? 0.010 -6.422 8.292 1.00 97.69 200 GLU A CA 1
ATOM 1505 C C . GLU A 1 200 ? 0.563 -6.137 6.889 1.00 97.69 200 GLU A C 1
ATOM 1507 O O . GLU A 1 200 ? -0.166 -6.287 5.908 1.00 97.69 200 GLU A O 1
ATOM 1512 N N . ARG A 1 201 ? 1.870 -5.867 6.752 1.00 97.81 201 ARG A N 1
ATOM 1513 C CA . ARG A 1 201 ? 2.521 -5.766 5.433 1.00 97.81 201 ARG A CA 1
ATOM 1514 C C . ARG A 1 201 ? 2.460 -7.071 4.640 1.00 97.81 201 ARG A C 1
ATOM 1516 O O . ARG A 1 201 ? 2.182 -7.037 3.448 1.00 97.81 201 ARG A O 1
ATOM 1523 N N . GLN A 1 202 ? 2.633 -8.224 5.278 1.00 97.69 202 GLN A N 1
ATOM 1524 C CA . GLN A 1 202 ? 2.484 -9.518 4.601 1.00 97.69 202 GLN A CA 1
ATOM 1525 C C . GLN A 1 202 ? 1.055 -9.739 4.087 1.00 97.69 202 GLN A C 1
ATOM 1527 O O . GLN A 1 202 ? 0.869 -10.175 2.951 1.00 97.69 202 GLN A O 1
ATOM 1532 N N . TRP A 1 203 ? 0.039 -9.394 4.886 1.00 98.19 203 TRP A N 1
ATOM 1533 C CA . TRP A 1 203 ? -1.354 -9.465 4.437 1.00 98.19 203 TRP A CA 1
ATOM 1534 C C . TRP A 1 203 ? -1.615 -8.532 3.247 1.00 98.19 203 TRP A C 1
ATOM 1536 O O . TRP A 1 203 ? -2.231 -8.945 2.266 1.00 98.19 203 TRP A O 1
ATOM 1546 N N . GLN A 1 204 ? -1.096 -7.305 3.297 1.00 98.62 204 GLN A N 1
ATOM 1547 C CA . GLN A 1 204 ? -1.194 -6.336 2.206 1.00 98.62 204 GLN A CA 1
ATOM 1548 C C . GLN A 1 204 ? -0.552 -6.853 0.911 1.00 98.62 204 GLN A C 1
ATOM 1550 O O . GLN A 1 204 ? -1.151 -6.757 -0.160 1.00 98.62 204 GLN A O 1
ATOM 1555 N N . ALA A 1 205 ? 0.638 -7.450 1.006 1.00 98.38 205 ALA A N 1
ATOM 1556 C CA . ALA A 1 205 ? 1.324 -8.056 -0.130 1.00 98.38 205 ALA A CA 1
ATOM 1557 C C . ALA A 1 205 ? 0.500 -9.202 -0.738 1.00 98.38 205 ALA A C 1
ATOM 1559 O O . ALA A 1 205 ? 0.295 -9.247 -1.952 1.00 98.38 205 ALA A O 1
ATOM 1560 N N . ALA A 1 206 ? -0.038 -10.084 0.110 1.00 98.25 206 ALA A N 1
ATOM 1561 C CA . ALA A 1 206 ? -0.901 -11.182 -0.316 1.00 98.25 206 ALA A CA 1
ATOM 1562 C C . ALA A 1 206 ? -2.196 -10.683 -0.979 1.00 98.25 206 ALA A C 1
ATOM 1564 O O . ALA A 1 206 ? -2.637 -11.262 -1.971 1.00 98.25 206 ALA A O 1
ATOM 1565 N N . TRP A 1 207 ? -2.781 -9.587 -0.482 1.00 98.50 207 TRP A N 1
ATOM 1566 C CA . TRP A 1 207 ? -3.953 -8.959 -1.095 1.00 98.50 207 TRP A CA 1
ATOM 1567 C C . TRP A 1 207 ? -3.648 -8.494 -2.523 1.00 98.50 207 TRP A C 1
ATOM 1569 O O . TRP A 1 207 ? -4.393 -8.819 -3.449 1.00 98.50 207 TRP A O 1
ATOM 1579 N N . ILE A 1 208 ? -2.528 -7.786 -2.722 1.00 98.38 208 ILE A N 1
ATOM 1580 C CA . ILE A 1 208 ? -2.106 -7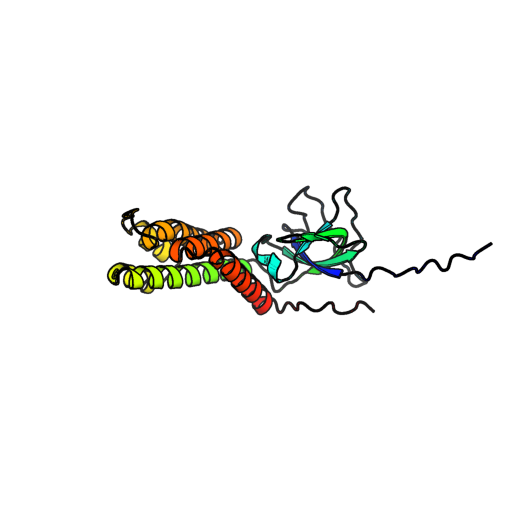.298 -4.046 1.00 98.38 208 ILE A CA 1
ATOM 1581 C C . ILE A 1 208 ? -1.859 -8.479 -4.983 1.00 98.38 208 ILE A C 1
ATOM 1583 O O . ILE A 1 208 ? -2.372 -8.494 -6.103 1.00 98.38 208 ILE A O 1
ATOM 1587 N N . ALA A 1 209 ? -1.122 -9.485 -4.512 1.00 97.38 209 ALA A N 1
ATOM 1588 C CA . ALA A 1 209 ? -0.804 -10.671 -5.292 1.00 97.38 209 ALA A CA 1
ATOM 1589 C C . ALA A 1 209 ? -2.055 -11.441 -5.720 1.00 97.38 209 ALA A C 1
ATOM 1591 O O . ALA A 1 209 ? -2.194 -11.755 -6.899 1.00 97.38 209 ALA A O 1
ATOM 1592 N N . GLY A 1 210 ? -2.995 -11.677 -4.802 1.00 97.38 210 GLY A N 1
ATOM 1593 C CA . GLY A 1 210 ? -4.258 -12.341 -5.115 1.00 97.38 210 GLY A CA 1
ATOM 1594 C C . GLY A 1 210 ? -5.104 -11.541 -6.103 1.00 97.38 210 GLY A C 1
ATOM 1595 O O . GLY A 1 210 ? -5.636 -12.101 -7.060 1.00 97.38 210 GLY A O 1
ATOM 1596 N N . ARG A 1 211 ? -5.190 -10.215 -5.930 1.00 97.56 211 ARG A N 1
ATOM 1597 C CA . ARG A 1 211 ? -6.006 -9.359 -6.803 1.00 97.56 211 ARG A CA 1
ATOM 1598 C C . ARG A 1 211 ? -5.426 -9.202 -8.208 1.00 97.56 211 ARG A C 1
ATOM 1600 O O . ARG A 1 211 ? -6.193 -9.054 -9.157 1.00 97.56 211 ARG A O 1
ATOM 1607 N N . CYS A 1 212 ? -4.101 -9.249 -8.325 1.00 97.19 212 CYS A N 1
ATOM 1608 C CA . CYS A 1 212 ? -3.374 -9.090 -9.582 1.00 97.19 212 CYS A CA 1
ATOM 1609 C C . CYS A 1 212 ? -2.885 -10.416 -10.189 1.00 97.19 212 CYS A C 1
ATOM 1611 O O . CYS A 1 212 ? -2.196 -10.381 -11.208 1.00 97.19 212 CYS A O 1
ATOM 1613 N N . ALA A 1 213 ? -3.222 -11.558 -9.576 1.00 94.75 213 ALA A N 1
ATOM 1614 C CA . ALA A 1 213 ? -2.745 -12.892 -9.949 1.00 94.75 213 ALA A CA 1
ATOM 1615 C C . ALA A 1 213 ? -1.210 -12.965 -10.108 1.00 94.75 213 ALA A C 1
ATOM 1617 O O . ALA A 1 213 ? -0.691 -13.481 -11.098 1.00 94.75 213 ALA A O 1
ATOM 1618 N N . LEU A 1 214 ? -0.475 -12.397 -9.146 1.00 93.88 214 LEU A N 1
ATOM 1619 C CA . LEU A 1 214 ? 0.990 -12.417 -9.137 1.00 93.88 214 LEU A CA 1
ATOM 1620 C C . LEU A 1 214 ? 1.495 -13.722 -8.521 1.00 93.88 214 LEU A C 1
ATOM 1622 O O . LEU A 1 214 ? 1.019 -14.140 -7.466 1.00 93.88 214 LEU A O 1
ATOM 1626 N N . SER A 1 215 ? 2.504 -14.321 -9.145 1.00 84.94 215 SER A N 1
ATOM 1627 C CA . SER A 1 215 ? 3.227 -15.481 -8.626 1.00 84.94 215 SER A CA 1
ATOM 1628 C C . SER A 1 215 ? 4.618 -15.076 -8.141 1.00 84.94 215 SER A C 1
ATOM 1630 O O . SER A 1 215 ? 5.240 -14.168 -8.691 1.00 84.94 215 SER A O 1
ATOM 1632 N N . ALA A 1 216 ? 5.114 -15.771 -7.116 1.00 67.44 216 ALA A N 1
ATOM 1633 C CA . ALA A 1 216 ? 6.490 -15.621 -6.644 1.00 67.44 216 ALA A CA 1
ATOM 1634 C C . ALA A 1 216 ? 7.508 -16.332 -7.556 1.00 67.44 216 ALA A C 1
ATOM 1636 O O . ALA A 1 216 ? 8.707 -16.096 -7.435 1.00 67.44 216 ALA A O 1
ATOM 1637 N N . GLU A 1 217 ? 7.044 -17.219 -8.444 1.00 57.97 217 GLU A N 1
ATOM 1638 C CA . GLU A 1 217 ? 7.943 -18.065 -9.220 1.00 57.97 217 GLU A CA 1
ATOM 1639 C C . GLU A 1 217 ? 8.672 -17.293 -10.329 1.00 57.97 217 GLU A C 1
ATOM 1641 O O . GLU A 1 217 ? 8.030 -16.595 -11.125 1.00 57.97 217 GLU A O 1
ATOM 1646 N N . PRO A 1 218 ? 10.002 -17.466 -10.445 1.00 44.09 218 PRO A N 1
ATOM 1647 C CA . PRO A 1 218 ? 10.718 -17.096 -11.647 1.00 44.09 218 PRO A CA 1
ATOM 1648 C C . PRO A 1 218 ? 10.257 -18.033 -12.764 1.00 44.09 218 PRO A C 1
ATOM 1650 O O . PRO A 1 218 ? 10.719 -19.164 -12.881 1.00 44.09 218 PRO A O 1
ATOM 1653 N N . VAL A 1 219 ? 9.333 -17.574 -13.606 1.00 43.91 219 VAL A N 1
ATOM 1654 C CA . VAL A 1 219 ? 9.093 -18.251 -14.883 1.00 43.91 219 VAL A CA 1
ATOM 1655 C C . VAL A 1 219 ? 10.380 -18.097 -15.687 1.00 43.91 219 VAL A C 1
ATOM 1657 O O . VAL A 1 219 ? 10.695 -16.981 -16.118 1.00 43.91 219 VAL A O 1
ATOM 1660 N N . ALA A 1 220 ? 11.129 -19.195 -15.820 1.00 36.12 220 ALA A N 1
ATOM 1661 C CA . ALA A 1 220 ? 12.361 -19.262 -16.592 1.00 36.12 220 ALA A CA 1
ATOM 1662 C C . ALA A 1 220 ? 12.140 -18.599 -17.955 1.00 36.12 220 ALA A C 1
ATOM 1664 O O . ALA A 1 220 ? 11.213 -18.949 -18.690 1.00 36.12 220 ALA A O 1
ATOM 1665 N N . VAL A 1 221 ? 12.954 -17.591 -18.254 1.00 41.78 221 VAL A N 1
ATOM 1666 C CA . VAL A 1 221 ? 12.983 -16.988 -19.581 1.00 41.78 221 VAL A CA 1
ATOM 1667 C C . VAL A 1 221 ? 13.815 -17.940 -20.432 1.00 41.78 221 VAL A C 1
ATOM 1669 O O . VAL A 1 221 ? 15.026 -18.028 -20.240 1.00 41.78 221 VAL A O 1
ATOM 1672 N N . VAL A 1 222 ? 13.138 -18.729 -21.269 1.00 35.69 222 VAL A N 1
ATOM 1673 C CA . VAL A 1 222 ? 13.771 -19.556 -22.309 1.00 35.69 222 VAL A CA 1
ATOM 1674 C C . VAL A 1 222 ? 14.284 -18.652 -23.421 1.00 35.69 222 VAL A C 1
ATOM 1676 O O . VAL A 1 222 ? 13.536 -17.716 -23.792 1.00 35.69 222 VAL A O 1
#

pLDDT: mean 89.32, std 15.19, range [35.69, 98.69]